Protein AF-A0A6S7JSM5-F1 (afdb_monomer_lite)

Sequence (312 aa):
LKTVIGELPPASSSLAANIAKRITGRLTAAVLKSADVSVQLEALDILGDLLSKYGGLLVSYHQSIEQSLFAQLKSPRLAVRKRAIIALGYLVTSANSSLFIELIDSLVTELTKNESHSTTRTFIQCLGSLCRQAGHRFGEHLERVIPLIVKYAKIDGDDELREYCIQAFESFVIRCPKEVTAHVSKITELCLEFICFDPNYNYGSDEEDDDSMDTDDQDDDEGSDDEEYSDDDDMSWKVRRASAKCLGAVLGSRPDLLTEFYKTVSPALIGRFKEREDSVKCDIFNAYRALLRQTRPITSASFDPDAMDEEN

Secondary structure (DSSP, 8-state):
-HHHHHSPPPTT-HHHHHHHHHHHHHHHHHHHH-S-HHHHHHHHHHHHHHHHHHGGG-GGGHHHHHHHHHHHTT-S-HHHHHHHHHHHHHHHTT--HHHHHHHHHHHHHHHHHT--HHHHHHHHHHHHHHHHHHGGGGGGGHHHHHHHHHHHHT-TT-HHHHHHHHHHHHHHHHH-TTTTGGGHHHHHHHHHHHHS--TT-----S------------------------TT---HHHHHHHHHHHHHHHHHH-GGGHHHHHHTHHHHHHHTTT-S-HHHHHHHHHHHHHHHHHHS--------TT------

InterPro domains:
  IPR011989 Armadillo-like helical [G3DSA:1.25.10.10] (1-312)
  IPR016024 Armadillo-type fold [SSF48371] (3-307)
  IPR039852 Cullin-associated NEDD8-dissociated protein 1/2 [PTHR12696] (1-306)

pLDDT: mean 83.71, std 18.34, range [36.91, 97.94]

Structure (mmCIF, N/CA/C/O backbone):
data_AF-A0A6S7JSM5-F1
#
_entry.id   AF-A0A6S7JSM5-F1
#
loop_
_atom_site.group_PDB
_atom_site.id
_atom_site.type_symbol
_atom_site.label_atom_id
_atom_site.label_alt_id
_atom_site.label_comp_id
_atom_site.label_asym_id
_atom_site.label_entity_id
_atom_site.label_seq_id
_atom_site.pdbx_PDB_ins_code
_atom_site.Cartn_x
_atom_site.Cartn_y
_atom_site.Cartn_z
_atom_site.occupancy
_atom_site.B_iso_or_equiv
_atom_site.auth_seq_id
_atom_site.auth_comp_id
_atom_site.auth_asym_id
_atom_site.auth_atom_id
_atom_site.pdbx_PDB_model_num
ATOM 1 N N . LEU A 1 1 ? -3.053 -4.023 28.286 1.00 62.03 1 LEU A N 1
ATOM 2 C CA . LEU A 1 1 ? -4.210 -4.421 27.438 1.00 62.03 1 LEU A CA 1
ATOM 3 C C . LEU A 1 1 ? -3.756 -5.146 26.181 1.00 62.03 1 LEU A C 1
ATOM 5 O O . LEU A 1 1 ? -4.236 -6.247 25.953 1.00 62.03 1 LEU A O 1
ATOM 9 N N . LYS A 1 2 ? -2.793 -4.591 25.437 1.00 62.97 2 LYS A N 1
ATOM 10 C CA . LYS A 1 2 ? -2.184 -5.234 24.266 1.00 62.97 2 LYS A CA 1
ATOM 11 C C . LYS A 1 2 ? -1.700 -6.667 24.535 1.00 62.97 2 LYS A C 1
ATOM 13 O O . LYS A 1 2 ? -2.141 -7.586 23.863 1.00 62.97 2 LYS A O 1
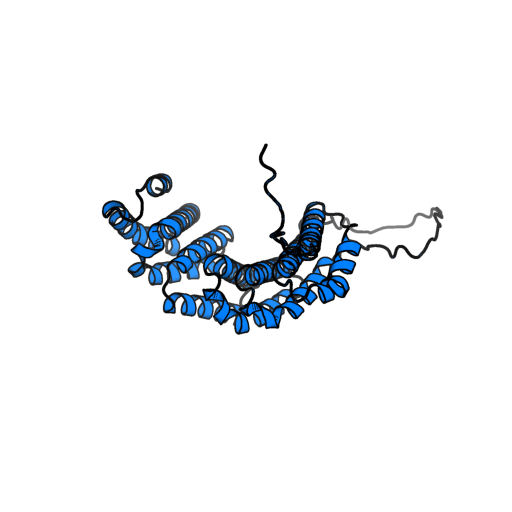ATOM 18 N N . THR A 1 3 ? -0.944 -6.886 25.615 1.00 68.81 3 THR A N 1
ATOM 19 C CA . THR A 1 3 ? -0.517 -8.232 26.055 1.00 68.81 3 THR A CA 1
ATOM 20 C C . THR A 1 3 ? -1.696 -9.160 26.352 1.00 68.81 3 THR A C 1
ATOM 22 O O . THR A 1 3 ? -1.686 -10.313 25.959 1.00 68.81 3 THR A O 1
ATOM 25 N N . VAL A 1 4 ? -2.763 -8.649 26.974 1.00 64.56 4 VAL A N 1
ATOM 26 C CA . VAL A 1 4 ? -3.953 -9.454 27.297 1.00 64.56 4 VAL A CA 1
ATOM 27 C C . VAL A 1 4 ? -4.674 -9.898 26.022 1.00 64.56 4 VAL A C 1
ATOM 29 O O . VAL A 1 4 ? -5.078 -11.046 25.935 1.00 64.56 4 VAL A O 1
ATOM 32 N N . ILE A 1 5 ? -4.794 -9.028 25.014 1.00 67.62 5 ILE A N 1
ATOM 33 C CA . ILE A 1 5 ? -5.356 -9.381 23.695 1.00 67.62 5 ILE A CA 1
ATOM 34 C C . ILE A 1 5 ? -4.390 -10.271 22.891 1.00 67.62 5 ILE A C 1
ATOM 36 O O . ILE A 1 5 ? -4.812 -11.092 22.073 1.00 67.62 5 ILE A O 1
ATOM 40 N N . GLY A 1 6 ? -3.089 -10.142 23.150 1.00 64.12 6 GLY A N 1
ATOM 41 C CA . GLY A 1 6 ? -2.037 -11.051 22.704 1.00 64.12 6 GLY A CA 1
ATOM 42 C C . GLY A 1 6 ? -2.317 -12.498 23.107 1.00 64.12 6 GLY A C 1
ATOM 43 O O . GLY A 1 6 ? -2.368 -13.363 22.235 1.00 64.12 6 GLY A O 1
ATOM 44 N N . GLU A 1 7 ? -2.582 -12.698 24.396 1.00 72.38 7 GLU A N 1
ATOM 45 C CA . GLU A 1 7 ? -2.726 -13.996 25.073 1.00 72.38 7 GLU A CA 1
ATOM 46 C C . GLU A 1 7 ? -4.156 -14.573 25.059 1.00 72.38 7 GLU A C 1
ATOM 48 O O . GLU A 1 7 ? -4.409 -15.638 25.625 1.00 72.38 7 GLU A O 1
ATOM 53 N N . LEU A 1 8 ? -5.134 -13.880 24.460 1.00 67.88 8 LEU A N 1
ATOM 54 C CA . LEU A 1 8 ? -6.508 -14.384 24.423 1.00 67.88 8 LEU A CA 1
ATOM 55 C C . LEU A 1 8 ? -6.619 -15.640 23.532 1.00 67.88 8 LEU A C 1
ATOM 57 O O . LEU A 1 8 ? -6.002 -15.697 22.464 1.00 67.88 8 LEU A O 1
ATOM 61 N N . PRO A 1 9 ? -7.464 -16.624 23.912 1.00 65.56 9 PRO A N 1
ATOM 62 C CA . PRO A 1 9 ? -7.700 -17.816 23.104 1.00 65.56 9 PRO A CA 1
ATOM 63 C C . PRO A 1 9 ? -8.224 -17.480 21.695 1.00 65.56 9 PRO A C 1
ATOM 65 O O . PRO A 1 9 ? -8.757 -16.381 21.475 1.00 65.56 9 PRO A O 1
ATOM 68 N N . PRO A 1 10 ? -8.161 -18.439 20.750 1.00 66.19 10 PRO A N 1
ATOM 69 C CA . PRO A 1 10 ? -8.750 -18.287 19.423 1.00 66.19 10 PRO A CA 1
ATOM 70 C C . PRO A 1 10 ? -10.227 -17.868 19.488 1.00 66.19 10 PRO A C 1
ATOM 72 O O . PRO A 1 10 ? -10.930 -18.145 20.464 1.00 66.19 10 PRO A O 1
ATOM 75 N N . ALA A 1 11 ? -10.713 -17.232 18.417 1.00 60.56 11 ALA A N 1
ATOM 76 C CA . ALA A 1 11 ? -12.057 -16.649 18.291 1.00 60.56 11 ALA A CA 1
ATOM 77 C C . ALA A 1 11 ? -13.238 -17.601 18.605 1.00 60.56 11 ALA A C 1
ATOM 79 O O . ALA A 1 11 ? -14.367 -17.141 18.758 1.00 60.56 11 ALA A O 1
ATOM 80 N N . SER A 1 12 ? -12.993 -18.908 18.739 1.00 59.00 12 SER A N 1
ATOM 81 C CA . SER A 1 12 ? -13.965 -19.923 19.160 1.00 59.00 12 SER A CA 1
ATOM 82 C C . SER A 1 12 ? -14.346 -19.856 20.646 1.00 59.00 12 SER A C 1
ATOM 84 O O . SER A 1 12 ? -15.354 -20.443 21.041 1.00 59.00 12 SER A O 1
ATOM 86 N N . SER A 1 13 ? -13.589 -19.140 21.484 1.00 70.44 13 SER A N 1
ATOM 87 C CA . SER A 1 13 ? -13.925 -18.968 22.901 1.00 70.44 13 SER A CA 1
ATOM 88 C C . SER A 1 13 ? -14.972 -17.868 23.101 1.00 70.44 13 SER A C 1
ATOM 90 O O . SER A 1 13 ? -14.734 -16.692 22.810 1.00 70.44 13 SER A O 1
ATOM 92 N N . SER A 1 14 ? -16.121 -18.226 23.683 1.00 74.56 14 SER A N 1
ATOM 93 C CA . SER A 1 14 ? -17.187 -17.282 24.056 1.00 74.56 14 SER A CA 1
ATOM 94 C C . SER A 1 14 ? -16.691 -16.164 24.985 1.00 74.56 14 SER A C 1
ATOM 96 O O . SER A 1 14 ? -17.187 -15.036 24.930 1.00 74.56 14 SER A O 1
ATOM 98 N N . LEU A 1 15 ? -15.668 -16.443 25.800 1.00 76.69 15 LEU A N 1
ATOM 99 C CA . LEU A 1 15 ? -15.015 -15.460 26.659 1.00 76.69 15 LEU A CA 1
ATOM 100 C C . LEU A 1 15 ? -14.265 -14.402 25.838 1.00 76.69 15 LEU A C 1
ATOM 102 O O . LEU A 1 15 ? -14.463 -13.208 26.064 1.00 76.69 15 LEU A O 1
ATOM 106 N N . ALA A 1 16 ? -13.458 -14.825 24.859 1.00 74.00 16 ALA A N 1
ATOM 107 C CA . ALA A 1 16 ? -12.708 -13.916 23.990 1.00 74.00 16 ALA A CA 1
ATOM 108 C C . ALA A 1 16 ? -13.655 -13.020 23.176 1.00 74.00 16 ALA A C 1
ATOM 110 O O . ALA A 1 16 ? -13.459 -11.806 23.115 1.00 74.00 16 ALA A O 1
ATOM 111 N N . ALA A 1 17 ? -14.749 -13.589 22.658 1.00 73.88 17 ALA A N 1
ATOM 112 C CA . ALA A 1 17 ? -15.785 -12.843 21.948 1.00 73.88 17 ALA A CA 1
ATOM 113 C C . ALA A 1 17 ? -16.446 -11.760 22.824 1.00 73.88 17 ALA A C 1
ATOM 115 O O . ALA A 1 17 ? -16.612 -10.616 22.397 1.00 73.88 17 ALA A O 1
ATOM 116 N N . ASN A 1 18 ? -16.804 -12.099 24.065 1.00 81.00 18 ASN A N 1
ATOM 117 C CA . ASN A 1 18 ? -17.437 -11.160 24.994 1.00 81.00 18 ASN A CA 1
ATOM 118 C C . ASN A 1 18 ? -16.486 -10.037 25.428 1.00 81.00 18 ASN A C 1
ATOM 120 O O . ASN A 1 18 ? -16.901 -8.878 25.525 1.00 81.00 18 ASN A O 1
ATOM 124 N N . ILE A 1 19 ? -15.214 -10.364 25.663 1.00 81.75 19 ILE A N 1
ATOM 125 C CA . ILE A 1 19 ? -14.178 -9.380 25.992 1.00 81.75 19 ILE A CA 1
ATOM 126 C C . ILE A 1 19 ? -13.958 -8.438 24.806 1.00 81.75 19 ILE A C 1
ATOM 128 O O . ILE A 1 19 ? -14.001 -7.220 24.989 1.00 81.75 19 ILE A O 1
ATOM 132 N N . ALA A 1 20 ? -13.812 -8.979 23.592 1.00 81.94 20 ALA A N 1
ATOM 133 C CA . ALA A 1 20 ? -13.595 -8.182 22.391 1.00 81.94 20 ALA A CA 1
ATOM 134 C C . ALA A 1 20 ? -14.734 -7.175 22.170 1.00 81.94 20 ALA A C 1
ATOM 136 O O . ALA A 1 20 ? -14.481 -5.977 22.029 1.00 81.94 20 ALA A O 1
ATOM 137 N N . LYS A 1 21 ? -15.995 -7.617 22.258 1.00 82.94 21 LYS A N 1
ATOM 138 C CA . LYS A 1 21 ? -17.170 -6.736 22.116 1.00 82.94 21 LYS A CA 1
ATOM 139 C C . LYS A 1 21 ? -17.218 -5.630 23.177 1.00 82.94 21 LYS A C 1
ATOM 141 O O . LYS A 1 21 ? -17.484 -4.476 22.845 1.00 82.94 21 LYS A O 1
ATOM 146 N N . ARG A 1 22 ? -16.917 -5.945 24.446 1.00 85.31 22 ARG A N 1
ATOM 147 C CA . ARG A 1 22 ? -16.906 -4.949 25.539 1.00 85.31 22 ARG A CA 1
ATOM 148 C C . ARG A 1 22 ? -15.814 -3.896 25.376 1.00 85.31 22 ARG A C 1
ATOM 150 O O . ARG A 1 22 ? -16.039 -2.732 25.705 1.00 85.31 22 ARG A O 1
ATOM 157 N N . ILE A 1 23 ? -14.637 -4.302 24.909 1.00 87.44 23 ILE A N 1
ATOM 158 C CA . ILE A 1 23 ? -13.494 -3.402 24.739 1.00 87.44 23 ILE A CA 1
ATOM 159 C C . ILE A 1 23 ? -13.681 -2.522 23.495 1.00 87.44 23 ILE A C 1
ATOM 161 O O . ILE A 1 23 ? -13.382 -1.331 23.560 1.00 87.44 23 ILE A O 1
ATOM 165 N N . THR A 1 24 ? -14.245 -3.070 22.413 1.00 89.31 24 THR A N 1
ATOM 166 C CA . THR A 1 24 ? -14.420 -2.378 21.123 1.00 89.31 24 THR A CA 1
ATOM 167 C C . THR A 1 24 ? -15.073 -1.010 21.282 1.00 89.31 24 THR A C 1
ATOM 169 O O . THR A 1 24 ? -14.483 -0.014 20.887 1.00 89.31 24 THR A O 1
ATOM 172 N N . GLY A 1 25 ? -16.231 -0.924 21.948 1.00 86.88 25 GLY A N 1
ATOM 173 C CA . GLY A 1 25 ? -16.935 0.356 22.100 1.00 86.88 25 GLY A CA 1
ATOM 174 C C . GLY A 1 25 ? -16.124 1.425 22.845 1.00 86.88 25 GLY A C 1
ATOM 175 O O . GLY A 1 25 ? -16.199 2.606 22.509 1.00 86.88 25 GLY A O 1
ATOM 176 N N . ARG A 1 26 ? -15.303 1.022 23.826 1.00 88.62 26 ARG A N 1
ATOM 177 C CA . ARG A 1 26 ? -14.415 1.947 24.550 1.00 88.62 26 ARG A CA 1
ATOM 178 C C . ARG A 1 26 ? -13.237 2.390 23.690 1.00 88.62 26 ARG A C 1
ATOM 180 O O . ARG A 1 26 ? -12.889 3.564 23.733 1.00 88.62 26 ARG A O 1
ATOM 187 N N . LEU A 1 27 ? -12.656 1.479 22.908 1.00 90.69 27 LEU A N 1
ATOM 188 C CA . LEU A 1 27 ? -11.569 1.805 21.984 1.00 90.69 27 LEU A CA 1
ATOM 189 C C . LEU A 1 27 ? -12.048 2.744 20.879 1.00 90.69 27 LEU A C 1
ATOM 191 O O . LEU A 1 27 ? -11.428 3.777 20.673 1.00 90.69 27 LEU A O 1
ATOM 195 N N . THR A 1 28 ? -13.182 2.454 20.238 1.00 90.00 28 THR A N 1
ATOM 196 C CA . THR A 1 28 ? -13.773 3.327 19.212 1.00 90.00 28 THR A CA 1
ATOM 197 C C . THR A 1 28 ? -14.036 4.732 19.763 1.00 90.00 28 THR A C 1
ATOM 199 O O . THR A 1 28 ? -13.702 5.730 19.129 1.00 90.00 28 THR A O 1
ATOM 202 N N . ALA A 1 29 ? -14.555 4.838 20.992 1.00 89.06 29 ALA A N 1
ATOM 203 C CA . ALA A 1 29 ? -14.733 6.133 21.643 1.00 89.06 29 ALA A CA 1
ATOM 204 C C . ALA A 1 29 ? -13.396 6.836 21.948 1.00 89.06 29 ALA A C 1
ATOM 206 O O . ALA A 1 29 ? -13.294 8.045 21.745 1.00 89.06 29 ALA A O 1
ATOM 207 N N . ALA A 1 30 ? -12.380 6.101 22.411 1.00 90.06 30 ALA A N 1
ATOM 208 C CA . ALA A 1 30 ? -11.053 6.647 22.698 1.00 90.06 30 ALA A CA 1
ATOM 209 C C . ALA A 1 30 ? -10.351 7.152 21.428 1.00 90.06 30 ALA A C 1
ATOM 211 O O . ALA A 1 30 ? -9.752 8.224 21.453 1.00 90.06 30 ALA A O 1
ATOM 212 N N . VAL A 1 31 ? -10.488 6.438 20.307 1.00 90.50 31 VAL A N 1
ATOM 213 C CA . VAL A 1 31 ? -9.938 6.846 19.007 1.00 90.50 31 VAL A CA 1
ATOM 214 C C . VAL A 1 31 ? -10.531 8.180 18.546 1.00 90.50 31 VAL A C 1
ATOM 216 O O . VAL A 1 31 ? -9.788 9.022 18.051 1.00 90.50 31 VAL A O 1
ATOM 219 N N . LEU A 1 32 ? -11.836 8.403 18.733 1.00 87.62 32 LEU A N 1
ATOM 220 C CA . LEU A 1 32 ? -12.500 9.646 18.319 1.00 87.62 32 LEU A CA 1
ATOM 221 C C . LEU A 1 32 ? -12.323 10.818 19.290 1.00 87.62 32 LEU A C 1
ATOM 223 O O . LEU A 1 32 ? -12.234 11.959 18.847 1.00 87.62 32 LEU A O 1
ATOM 227 N N . LYS A 1 33 ? -12.362 10.560 20.602 1.00 83.75 33 LYS A N 1
ATOM 228 C CA . LYS A 1 33 ? -12.567 11.606 21.623 1.00 83.75 33 LYS A CA 1
ATOM 229 C C . LYS A 1 33 ? -11.351 11.885 22.503 1.00 83.75 33 LYS A C 1
ATOM 231 O O . LYS A 1 33 ? -11.411 12.810 23.309 1.00 83.75 33 LYS A O 1
ATOM 236 N N . SER A 1 34 ? -10.286 11.086 22.419 1.00 80.38 34 SER A N 1
ATOM 237 C CA . SER A 1 34 ? -9.109 11.300 23.265 1.00 80.38 34 SER A CA 1
ATOM 238 C C . SER A 1 34 ? -8.378 12.581 22.866 1.00 80.38 34 SER A C 1
ATOM 240 O O . SER A 1 34 ? -7.932 12.713 21.731 1.00 80.38 34 SER A O 1
ATOM 242 N N . ALA A 1 35 ? -8.222 13.502 23.819 1.00 79.38 35 ALA A N 1
ATOM 243 C CA . ALA A 1 35 ? -7.365 14.678 23.659 1.00 79.38 35 ALA A CA 1
ATOM 244 C C . ALA A 1 35 ? -5.869 14.318 23.745 1.00 79.38 35 ALA A C 1
ATOM 246 O O . ALA A 1 35 ? -5.026 15.024 23.195 1.00 79.38 35 ALA A O 1
ATOM 247 N N . ASP A 1 36 ? -5.542 13.213 24.422 1.00 89.62 36 ASP A N 1
ATOM 248 C CA . ASP A 1 36 ? -4.180 12.698 24.510 1.00 89.62 36 ASP A CA 1
ATOM 249 C C . ASP A 1 36 ? -3.867 11.814 23.294 1.00 89.62 36 ASP A C 1
ATOM 251 O O . ASP A 1 36 ? -4.490 10.763 23.084 1.00 89.62 36 ASP A O 1
ATOM 255 N N . VAL A 1 37 ? -2.876 12.247 22.511 1.00 90.25 37 VAL A N 1
ATOM 256 C CA . VAL A 1 37 ? -2.385 11.547 21.319 1.00 90.25 37 VAL A CA 1
ATOM 257 C C . VAL A 1 37 ? -1.769 10.199 21.693 1.00 90.25 37 VAL A C 1
ATOM 259 O O . VAL A 1 37 ? -1.955 9.235 20.960 1.00 90.25 37 VAL A O 1
ATOM 262 N N . SER A 1 38 ? -1.083 10.083 22.831 1.00 90.94 38 SER A N 1
ATOM 263 C CA . SER A 1 38 ? -0.478 8.819 23.270 1.00 90.94 38 SER A CA 1
ATOM 264 C C . SER A 1 38 ? -1.546 7.744 23.485 1.00 90.94 38 SER A C 1
ATOM 266 O O . SER A 1 38 ? -1.465 6.644 22.935 1.00 90.94 38 SER A O 1
ATOM 268 N N . VAL A 1 39 ? -2.622 8.110 24.190 1.00 91.12 39 VAL A N 1
ATOM 269 C CA . VAL A 1 39 ? -3.784 7.236 24.411 1.00 91.12 39 VAL A CA 1
ATOM 270 C C . VAL A 1 39 ? -4.476 6.899 23.093 1.00 91.12 39 VAL A C 1
ATOM 272 O O . VAL A 1 39 ? -4.863 5.751 22.882 1.00 91.12 39 VAL A O 1
ATOM 275 N N . GLN A 1 40 ? -4.613 7.872 22.191 1.00 92.31 40 GLN A N 1
ATOM 276 C CA . GLN A 1 40 ? -5.222 7.658 20.881 1.00 92.31 40 GLN A CA 1
ATOM 277 C C . GLN A 1 40 ? -4.427 6.654 20.031 1.00 92.31 40 GLN A C 1
ATOM 279 O O . GLN A 1 40 ? -5.013 5.761 19.418 1.00 92.31 40 GLN A O 1
ATOM 284 N N . LEU A 1 41 ? -3.099 6.778 20.010 1.00 93.06 41 LEU A N 1
ATOM 285 C 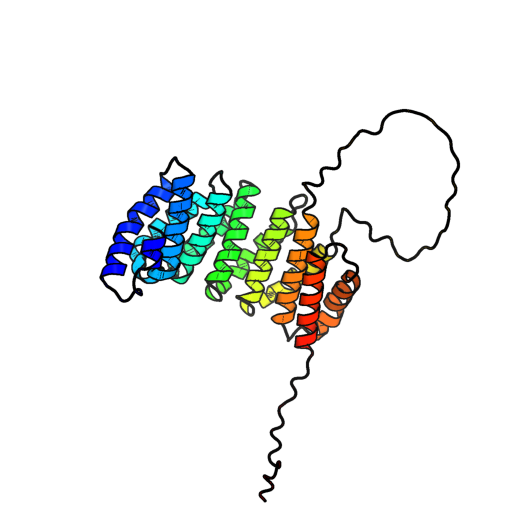CA . LEU A 1 41 ? -2.206 5.888 19.270 1.00 93.06 41 LEU A CA 1
ATOM 286 C C . LEU A 1 41 ? -2.247 4.459 19.825 1.00 93.06 41 LEU A C 1
ATOM 288 O O . LEU A 1 41 ? -2.354 3.513 19.047 1.00 93.06 41 LEU A O 1
ATOM 292 N N . GLU A 1 42 ? -2.229 4.301 21.149 1.00 93.38 42 GLU A N 1
ATOM 293 C CA . GLU A 1 42 ? -2.354 2.985 21.785 1.00 93.38 42 GLU A CA 1
ATOM 294 C C . GLU A 1 42 ? -3.747 2.380 21.542 1.00 93.38 42 GLU A C 1
ATOM 296 O O . GLU A 1 42 ? -3.871 1.191 21.258 1.00 93.38 42 GLU A O 1
ATOM 301 N N . ALA A 1 43 ? -4.810 3.193 21.572 1.00 93.81 43 ALA A N 1
ATOM 302 C CA . ALA A 1 43 ? -6.161 2.735 21.255 1.00 93.81 43 ALA A CA 1
ATOM 303 C C . ALA A 1 43 ? -6.289 2.258 19.800 1.00 93.81 43 ALA A C 1
ATOM 305 O O . ALA A 1 43 ? -6.938 1.240 19.558 1.00 93.81 43 ALA A O 1
ATOM 306 N N . LEU A 1 44 ? -5.656 2.955 18.848 1.00 94.88 44 LEU A N 1
ATOM 307 C CA . LEU A 1 44 ? -5.598 2.545 17.442 1.00 94.88 44 LEU A CA 1
ATOM 308 C C . LEU A 1 44 ? -4.848 1.222 17.263 1.00 94.88 44 LEU A C 1
ATOM 310 O O . LEU A 1 44 ? -5.349 0.341 16.567 1.00 94.88 44 LEU A O 1
ATOM 314 N N . ASP A 1 45 ? -3.692 1.063 17.913 1.00 92.94 45 ASP A N 1
ATOM 315 C CA . ASP A 1 45 ? -2.911 -0.177 17.848 1.00 92.94 45 ASP A CA 1
ATOM 316 C C . ASP A 1 45 ? -3.707 -1.359 18.414 1.00 92.94 45 ASP A C 1
ATOM 318 O O . ASP A 1 45 ? -3.836 -2.397 17.765 1.00 92.94 45 ASP A O 1
ATOM 322 N N . ILE A 1 46 ? -4.310 -1.187 19.595 1.00 92.69 46 ILE A N 1
ATOM 323 C CA . ILE A 1 46 ? -5.123 -2.233 20.225 1.00 92.69 46 ILE A CA 1
ATOM 324 C C . ILE A 1 46 ? -6.345 -2.572 19.359 1.00 92.69 46 ILE A C 1
ATOM 326 O O . ILE A 1 46 ? -6.711 -3.743 19.241 1.00 92.69 46 ILE A O 1
ATOM 330 N N . LEU A 1 47 ? -6.991 -1.571 18.754 1.00 93.62 47 LEU A N 1
ATOM 331 C CA . LEU A 1 47 ? -8.128 -1.791 17.861 1.00 93.62 47 LEU A CA 1
ATOM 332 C C . LEU A 1 47 ? -7.707 -2.546 16.591 1.00 93.62 47 LEU A C 1
ATOM 334 O O . LEU A 1 47 ? -8.425 -3.449 16.166 1.00 93.62 47 LEU A O 1
ATOM 338 N N . GLY A 1 48 ? -6.538 -2.237 16.025 1.00 92.81 48 GLY A N 1
ATOM 339 C CA . GLY A 1 48 ? -5.955 -2.976 14.903 1.00 92.81 48 GLY A CA 1
ATOM 340 C C . GLY A 1 48 ? -5.680 -4.446 15.241 1.00 92.81 48 GLY A C 1
ATOM 341 O O . GLY A 1 48 ? -6.098 -5.334 14.496 1.00 92.81 48 GLY A O 1
ATOM 342 N N . ASP A 1 49 ? -5.061 -4.718 16.393 1.00 90.81 49 ASP A N 1
ATOM 343 C CA . ASP A 1 49 ? -4.795 -6.083 16.879 1.00 90.81 49 ASP A CA 1
ATOM 344 C C . ASP A 1 49 ? -6.093 -6.874 17.115 1.00 90.81 49 ASP A C 1
ATOM 346 O O . ASP A 1 49 ? -6.185 -8.074 16.849 1.00 90.81 49 ASP A O 1
ATOM 350 N N . LEU A 1 50 ? -7.127 -6.194 17.604 1.00 91.31 50 LEU A N 1
ATOM 351 C CA . LEU A 1 50 ? -8.437 -6.782 17.842 1.00 91.31 50 LEU A CA 1
ATOM 352 C C . LEU A 1 50 ? -9.163 -7.107 16.525 1.00 91.31 50 LEU A C 1
ATOM 354 O O . LEU A 1 50 ? -9.767 -8.174 16.413 1.00 91.31 50 LEU A O 1
ATOM 358 N N . LEU A 1 51 ? -9.075 -6.232 15.521 1.00 93.00 51 LEU A N 1
ATOM 359 C CA . LEU A 1 51 ? -9.640 -6.463 14.189 1.00 93.00 51 LEU A CA 1
ATOM 360 C C . LEU A 1 51 ? -8.933 -7.602 13.451 1.00 93.00 51 LEU A C 1
ATOM 362 O O . LEU A 1 51 ? -9.610 -8.432 12.847 1.00 93.00 51 LEU A O 1
ATOM 366 N N . SER A 1 52 ? -7.603 -7.683 13.533 1.00 91.88 52 SER A N 1
ATOM 367 C CA . SER A 1 52 ? -6.838 -8.733 12.848 1.00 91.88 52 SER A CA 1
ATOM 368 C C . SER A 1 52 ? -7.146 -10.135 13.388 1.00 91.88 52 SER A C 1
ATOM 370 O O . SER A 1 52 ? -7.222 -11.086 12.614 1.00 91.88 52 SER A O 1
ATOM 372 N N . LYS A 1 53 ? -7.381 -10.269 14.701 1.00 88.56 53 LYS A N 1
ATOM 373 C CA . LYS A 1 53 ? -7.673 -11.561 15.349 1.00 88.56 53 LYS A CA 1
ATOM 374 C C . LYS A 1 53 ? -9.160 -11.907 15.426 1.00 88.56 53 LYS A C 1
ATOM 376 O O . LYS A 1 53 ? -9.528 -13.075 15.309 1.00 88.56 53 LYS A O 1
ATOM 381 N N . TYR A 1 54 ? -10.016 -10.915 15.672 1.00 88.50 54 TYR A N 1
ATOM 382 C CA . TYR A 1 54 ? -11.429 -11.116 16.015 1.00 88.50 54 TYR A CA 1
ATOM 383 C C . TYR A 1 54 ? -12.394 -10.373 15.086 1.00 88.50 54 TYR A C 1
ATOM 385 O O . TYR A 1 54 ? -13.580 -10.287 15.403 1.00 88.50 54 TYR A O 1
ATOM 393 N N . GLY A 1 55 ? -11.934 -9.865 13.938 1.00 88.31 55 GLY A N 1
ATOM 394 C CA . GLY A 1 55 ? -12.735 -9.058 13.011 1.00 88.31 55 GLY A CA 1
ATOM 395 C C . GLY A 1 55 ? -14.106 -9.658 12.679 1.00 88.31 55 GLY A C 1
ATOM 396 O O . GLY A 1 55 ? -15.118 -8.966 12.781 1.00 88.31 55 GLY A O 1
ATOM 397 N N . GLY A 1 56 ? -14.175 -10.970 12.423 1.00 89.25 56 GLY A N 1
ATOM 398 C CA . GLY A 1 56 ? -15.432 -11.677 12.134 1.00 89.25 56 GLY A CA 1
ATOM 399 C C . GLY A 1 56 ? -16.451 -11.713 13.286 1.00 89.25 56 GLY A C 1
ATOM 400 O O . GLY A 1 56 ? -17.637 -11.918 13.049 1.00 89.25 56 GLY A O 1
ATOM 401 N N . LEU A 1 57 ? -16.036 -11.473 14.533 1.00 87.81 57 LEU A N 1
ATOM 402 C CA . LEU A 1 57 ? -16.933 -11.401 15.699 1.00 87.81 57 LEU A CA 1
ATOM 403 C C . LEU A 1 57 ? -17.485 -9.990 15.945 1.00 87.81 57 LEU A C 1
ATOM 405 O O . LEU A 1 57 ? -18.385 -9.807 16.773 1.00 87.81 57 LEU A O 1
ATOM 409 N N . LEU A 1 58 ? -16.927 -8.995 15.254 1.00 88.94 58 LEU A N 1
ATOM 410 C CA . LEU A 1 58 ? -17.161 -7.571 15.480 1.00 88.94 58 LEU A CA 1
ATOM 411 C C . LEU A 1 58 ? -18.041 -6.937 14.404 1.00 88.94 58 LEU A C 1
ATOM 413 O O . LEU A 1 58 ? -18.136 -5.716 14.356 1.00 88.94 58 LEU A O 1
ATOM 417 N N . VAL A 1 59 ? -18.715 -7.744 13.581 1.00 90.94 59 VAL A N 1
ATOM 418 C CA . VAL A 1 59 ? -19.529 -7.281 12.442 1.00 90.94 59 VAL A CA 1
ATOM 419 C C . VAL A 1 59 ? -20.526 -6.189 12.838 1.00 90.94 59 VAL A C 1
ATOM 421 O O . VAL A 1 59 ? -20.659 -5.191 12.138 1.00 90.94 59 VAL A O 1
ATOM 424 N N . SER A 1 60 ? -21.161 -6.306 14.009 1.00 91.06 60 SER A N 1
ATOM 425 C CA . SER A 1 60 ? -22.099 -5.296 14.525 1.00 91.06 60 SER A CA 1
ATOM 426 C C . SER A 1 60 ? -21.458 -3.942 14.856 1.00 91.06 60 SER A C 1
ATOM 428 O O . SER A 1 60 ? -22.165 -2.951 14.997 1.00 91.06 60 SER A O 1
ATOM 430 N N . TYR A 1 61 ? -20.137 -3.898 15.026 1.00 92.12 61 TYR A N 1
ATOM 431 C CA . TYR A 1 61 ? -19.366 -2.695 15.335 1.00 92.12 61 TYR A CA 1
ATOM 432 C C . TYR A 1 61 ? -18.627 -2.139 14.117 1.00 92.12 61 TYR A C 1
ATOM 434 O O . TYR A 1 61 ? -18.124 -1.022 14.200 1.00 92.12 61 TYR A O 1
ATOM 442 N N . HIS A 1 62 ? -18.555 -2.877 13.001 1.00 94.62 62 HIS A N 1
ATOM 443 C CA . HIS A 1 62 ? -17.740 -2.497 11.845 1.00 94.62 62 HIS A CA 1
ATOM 444 C C . HIS A 1 62 ? -18.063 -1.097 11.322 1.00 94.62 62 HIS A C 1
ATOM 446 O O . HIS A 1 62 ? -17.127 -0.338 11.120 1.00 94.62 62 HIS A O 1
ATOM 452 N N . GLN A 1 63 ? -19.341 -0.714 11.204 1.00 94.75 63 GLN A N 1
ATOM 453 C CA . GLN A 1 63 ? -19.713 0.642 10.767 1.00 94.75 63 GLN A CA 1
ATOM 454 C C . GLN A 1 63 ? -19.170 1.722 11.713 1.00 94.75 63 GLN A C 1
ATOM 456 O O . GLN A 1 63 ? -18.599 2.716 11.285 1.00 94.75 63 GLN A O 1
ATOM 461 N N . SER A 1 64 ? -19.326 1.525 13.025 1.00 94.25 64 SER A N 1
ATOM 462 C CA . SER A 1 64 ? -18.871 2.505 14.016 1.00 94.25 64 SER A CA 1
ATOM 463 C C . SER A 1 64 ? -17.344 2.589 14.075 1.00 94.25 64 SER A C 1
ATOM 465 O O . SER A 1 64 ? -16.793 3.670 14.284 1.00 94.25 64 SER A O 1
ATOM 467 N N . ILE A 1 65 ? -16.662 1.456 13.893 1.00 95.00 65 ILE A N 1
ATOM 468 C CA . ILE A 1 65 ? -15.204 1.385 13.794 1.00 95.00 65 ILE A CA 1
ATOM 469 C C . ILE A 1 65 ? -14.726 2.098 12.528 1.00 95.00 65 ILE A C 1
ATOM 471 O O . ILE A 1 65 ? -13.813 2.911 12.619 1.00 95.00 65 ILE A O 1
ATOM 475 N N . GLU A 1 66 ? -15.346 1.823 11.380 1.00 96.12 66 GLU A N 1
ATOM 476 C CA . GLU A 1 66 ? -15.025 2.446 10.094 1.00 96.12 66 GLU A CA 1
ATOM 477 C C . GLU A 1 66 ? -15.117 3.969 10.201 1.00 96.12 66 GLU A C 1
ATOM 479 O O . GLU A 1 66 ? -14.100 4.635 10.034 1.00 96.12 66 GLU A O 1
ATOM 484 N N . GLN A 1 67 ? -16.258 4.506 10.641 1.00 94.69 67 GLN A N 1
ATOM 485 C CA . GLN A 1 67 ? -16.462 5.952 10.791 1.00 94.69 67 GLN A CA 1
ATOM 486 C C . GLN A 1 67 ? -15.426 6.589 11.724 1.00 94.69 67 GLN A C 1
ATOM 488 O O . GLN A 1 67 ? -14.896 7.672 11.461 1.00 94.69 67 GLN A O 1
ATOM 493 N N . SER A 1 68 ? -15.111 5.900 12.826 1.00 94.50 68 SER A N 1
ATOM 494 C CA . SER A 1 68 ? -14.098 6.339 13.782 1.00 94.50 68 SER A CA 1
ATOM 495 C C . SER A 1 68 ? -12.704 6.391 13.166 1.00 94.50 68 SER A C 1
ATOM 497 O O . SER A 1 68 ? -11.962 7.332 13.439 1.00 94.50 68 SER A O 1
ATOM 499 N N . LEU A 1 69 ? -12.321 5.372 12.398 1.00 96.31 69 LEU A N 1
ATOM 500 C CA . LEU A 1 69 ? -11.005 5.270 11.773 1.00 96.31 69 LEU A CA 1
ATOM 501 C C . LEU A 1 69 ? -10.876 6.213 10.573 1.00 96.31 69 LEU A C 1
ATOM 503 O O . LEU A 1 69 ? -9.841 6.860 10.424 1.00 96.31 69 LEU A O 1
ATOM 507 N N . PHE A 1 70 ? -11.927 6.344 9.764 1.00 95.69 70 PHE A N 1
ATOM 508 C CA . PHE A 1 70 ? -11.966 7.235 8.609 1.00 95.69 70 PHE A CA 1
ATOM 509 C C . PHE A 1 70 ? -11.750 8.693 9.025 1.00 95.69 70 PHE A C 1
ATOM 511 O O . PHE A 1 70 ? -10.925 9.392 8.437 1.00 95.69 70 PHE A O 1
ATOM 518 N N . ALA A 1 71 ? -12.384 9.132 10.120 1.00 94.56 71 ALA A N 1
ATOM 519 C CA . ALA A 1 71 ? -12.157 10.463 10.688 1.00 94.56 71 ALA A CA 1
ATOM 520 C C . ALA A 1 71 ? -10.678 10.714 11.051 1.00 94.56 71 ALA A C 1
ATOM 522 O O . ALA A 1 71 ? -10.182 11.834 10.911 1.00 94.56 71 ALA A O 1
ATOM 523 N N . GLN A 1 72 ? -9.943 9.674 11.463 1.00 95.06 72 GLN A N 1
ATOM 524 C CA . GLN A 1 72 ? -8.526 9.795 11.817 1.00 95.06 72 GLN A CA 1
ATOM 525 C C . GLN A 1 72 ? -7.588 9.936 10.617 1.00 95.06 72 GLN A C 1
ATOM 527 O O . GLN A 1 72 ? -6.453 10.383 10.797 1.00 95.06 72 GLN A O 1
ATOM 532 N N . LEU A 1 73 ? -8.041 9.648 9.392 1.00 95.00 73 LEU A N 1
ATOM 533 C CA . LEU A 1 73 ? -7.247 9.887 8.180 1.00 95.00 73 LEU A CA 1
ATOM 534 C C . LEU A 1 73 ? -6.982 11.384 7.941 1.00 95.00 73 LEU A C 1
ATOM 536 O O . LEU A 1 73 ? -5.993 11.741 7.304 1.00 95.00 73 LEU A O 1
ATOM 540 N N . LYS A 1 74 ? -7.812 12.267 8.511 1.00 93.62 74 LYS A N 1
ATOM 541 C CA . LYS A 1 74 ? -7.625 13.726 8.479 1.00 93.62 74 LYS A CA 1
ATOM 542 C C . LYS A 1 74 ? -6.916 14.288 9.724 1.00 93.62 74 LYS A C 1
ATOM 544 O O . LYS A 1 74 ? -6.791 15.502 9.856 1.00 93.62 74 LYS A O 1
ATOM 549 N N . SER A 1 75 ? -6.431 13.443 10.640 1.00 93.06 75 SER A N 1
ATOM 550 C CA . SER A 1 75 ? -5.777 13.888 11.883 1.00 93.06 75 SER A CA 1
ATOM 551 C C . SER A 1 75 ? -4.528 14.738 11.610 1.00 93.06 75 SER A C 1
ATOM 553 O O . SER A 1 75 ? -3.715 14.358 10.777 1.00 93.06 75 SER A O 1
ATOM 555 N N . PRO A 1 76 ? -4.246 15.831 12.338 1.00 91.06 76 PRO A N 1
ATOM 556 C CA . PRO A 1 76 ? -3.025 16.619 12.125 1.00 91.06 76 PRO A CA 1
ATOM 557 C C . PRO A 1 76 ? -1.724 15.825 12.360 1.00 91.06 76 PRO A C 1
ATOM 559 O O . PRO A 1 76 ? -0.658 16.241 11.919 1.00 91.06 76 PRO A O 1
ATOM 562 N N . ARG A 1 77 ? -1.781 14.667 13.032 1.00 92.69 77 ARG A N 1
ATOM 563 C CA . ARG A 1 77 ? -0.610 13.840 13.351 1.00 92.69 77 ARG A CA 1
ATOM 564 C C . ARG A 1 77 ? -0.459 12.677 12.364 1.00 92.69 77 ARG A C 1
ATOM 566 O O . ARG A 1 77 ? -1.281 11.763 12.355 1.00 92.69 77 ARG A O 1
ATOM 573 N N . LEU A 1 78 ? 0.646 12.632 11.615 1.00 92.19 78 LEU A N 1
ATOM 574 C CA . LEU A 1 78 ? 0.936 11.544 10.660 1.00 92.19 78 LEU A CA 1
ATOM 575 C C . LEU A 1 78 ? 0.952 10.150 11.311 1.00 92.19 78 LEU A C 1
ATOM 577 O O . LEU A 1 78 ? 0.474 9.186 10.719 1.00 92.19 78 LEU A O 1
ATOM 581 N N . ALA A 1 79 ? 1.444 10.035 12.550 1.00 93.81 79 ALA A N 1
ATOM 582 C CA . ALA A 1 79 ? 1.456 8.767 13.287 1.00 93.81 79 ALA A CA 1
ATOM 583 C C . ALA A 1 79 ? 0.043 8.207 13.539 1.00 93.81 79 ALA A C 1
ATOM 585 O O . ALA A 1 79 ? -0.154 6.993 13.491 1.00 93.81 79 ALA A O 1
ATOM 586 N N . VAL A 1 80 ? -0.940 9.087 13.772 1.00 95.44 80 VAL A N 1
ATOM 587 C CA . VAL A 1 80 ? -2.353 8.713 13.947 1.00 95.44 80 VAL A CA 1
ATOM 588 C C . VAL A 1 80 ? -2.913 8.207 12.619 1.00 95.44 80 VAL A C 1
ATOM 590 O O . VAL A 1 80 ? -3.481 7.117 12.574 1.00 95.44 80 VAL A O 1
ATOM 593 N N . ARG A 1 81 ? -2.667 8.938 11.522 1.00 96.31 81 ARG A N 1
ATOM 594 C CA . ARG A 1 81 ? -3.103 8.541 10.172 1.00 96.31 81 ARG A CA 1
ATOM 595 C C . ARG A 1 81 ? -2.558 7.168 9.776 1.00 96.31 81 ARG A C 1
ATOM 597 O O . ARG A 1 81 ? -3.326 6.303 9.369 1.00 96.31 81 ARG A O 1
ATOM 604 N N . LYS A 1 82 ? -1.252 6.933 9.960 1.00 95.81 82 LYS A N 1
ATOM 605 C CA . LYS A 1 82 ? -0.597 5.653 9.629 1.00 95.81 82 LYS A CA 1
ATOM 606 C C . LYS A 1 82 ? -1.221 4.473 10.384 1.00 95.81 82 LYS A C 1
ATOM 608 O O . LYS A 1 82 ? -1.506 3.444 9.778 1.00 95.81 82 LYS A O 1
ATOM 613 N N . ARG A 1 83 ? -1.490 4.626 11.685 1.00 96.06 83 ARG A N 1
ATOM 614 C CA . ARG A 1 83 ? -2.148 3.582 12.491 1.00 96.06 83 ARG A CA 1
ATOM 615 C C . ARG A 1 83 ? -3.612 3.370 12.106 1.00 96.06 83 ARG A C 1
ATOM 617 O O . ARG A 1 83 ? -4.064 2.229 12.065 1.00 96.06 83 ARG A O 1
ATOM 624 N N . ALA A 1 84 ? -4.331 4.437 11.762 1.00 97.31 84 ALA A N 1
ATOM 625 C CA . ALA A 1 84 ? -5.698 4.336 11.257 1.00 97.31 84 ALA A CA 1
ATOM 626 C C . ALA A 1 84 ? -5.763 3.569 9.925 1.00 97.31 84 ALA A C 1
ATOM 628 O O . ALA A 1 84 ? -6.613 2.694 9.777 1.00 97.31 84 ALA A O 1
ATOM 629 N N . ILE A 1 85 ? -4.826 3.818 8.999 1.00 97.69 85 ILE A N 1
ATOM 630 C CA . ILE A 1 85 ? -4.701 3.061 7.741 1.00 97.69 85 ILE A CA 1
ATOM 631 C C . ILE A 1 85 ? -4.496 1.568 8.017 1.00 97.69 85 ILE A C 1
ATOM 633 O O . ILE A 1 85 ? -5.190 0.739 7.433 1.00 97.69 85 ILE A O 1
ATOM 637 N N . ILE A 1 86 ? -3.583 1.220 8.929 1.00 96.56 86 ILE A N 1
ATOM 638 C CA . ILE A 1 86 ? -3.321 -0.179 9.303 1.00 96.56 86 ILE A CA 1
ATOM 639 C C . ILE A 1 86 ? -4.590 -0.836 9.867 1.00 96.56 86 ILE A C 1
ATOM 641 O O . ILE A 1 86 ? -4.955 -1.935 9.447 1.00 96.56 86 ILE A O 1
ATOM 645 N N . ALA A 1 87 ? -5.294 -0.157 10.777 1.00 96.69 87 ALA A N 1
ATOM 646 C CA . ALA A 1 87 ? -6.530 -0.664 11.367 1.00 96.69 87 ALA A CA 1
ATOM 647 C C . ALA A 1 87 ? -7.658 -0.829 10.329 1.00 96.69 87 ALA A C 1
ATOM 649 O O . ALA A 1 87 ? -8.343 -1.851 10.346 1.00 96.69 87 ALA A O 1
ATOM 650 N N . LEU A 1 88 ? -7.819 0.113 9.389 1.00 97.50 88 LEU A N 1
ATOM 651 C CA . LEU A 1 88 ? -8.757 -0.016 8.263 1.00 97.50 88 LEU A CA 1
ATOM 652 C C . LEU A 1 88 ? -8.391 -1.201 7.365 1.00 97.50 88 LEU A C 1
ATOM 654 O O . LEU A 1 88 ? -9.267 -1.966 6.965 1.00 97.50 88 LEU A O 1
ATOM 658 N N . GLY A 1 89 ? -7.098 -1.403 7.111 1.00 96.31 89 GLY A N 1
ATOM 659 C CA . GLY A 1 89 ? -6.592 -2.576 6.409 1.00 96.31 89 GLY A CA 1
ATOM 660 C C . GLY A 1 89 ? -7.022 -3.885 7.078 1.00 96.31 89 GLY A C 1
ATOM 661 O O . GLY A 1 89 ? -7.492 -4.796 6.400 1.00 96.31 89 GLY A O 1
ATOM 662 N N . TYR A 1 90 ? -6.932 -3.986 8.406 1.00 96.19 90 TYR A N 1
ATOM 663 C CA . TYR A 1 90 ? -7.432 -5.165 9.120 1.00 96.19 90 TYR A CA 1
ATOM 664 C C . TYR A 1 90 ? -8.959 -5.263 9.112 1.00 96.19 90 TYR A C 1
ATOM 666 O O . TYR A 1 90 ? -9.489 -6.365 8.962 1.00 96.19 90 TYR A O 1
ATOM 674 N N . LEU A 1 91 ? -9.678 -4.141 9.207 1.00 95.88 91 LEU A N 1
ATOM 675 C CA . LEU A 1 91 ? -11.141 -4.117 9.149 1.00 95.88 91 LEU A CA 1
ATOM 676 C C . LEU A 1 91 ? -11.658 -4.751 7.852 1.00 95.88 91 LEU A C 1
ATOM 678 O O . LEU A 1 91 ? -12.518 -5.635 7.903 1.00 95.88 91 LEU A O 1
ATOM 682 N N . VAL A 1 92 ? -11.104 -4.362 6.697 1.00 95.69 92 VAL A N 1
ATOM 683 C CA . VAL A 1 92 ? -11.608 -4.820 5.390 1.00 95.69 92 VAL A CA 1
ATOM 684 C C . VAL A 1 92 ? -11.451 -6.321 5.152 1.00 95.69 92 VAL A C 1
ATOM 686 O O . VAL A 1 92 ? -12.184 -6.879 4.338 1.00 95.69 92 VAL A O 1
ATOM 689 N N . THR A 1 93 ? -10.577 -7.005 5.900 1.00 94.00 93 THR A N 1
ATOM 690 C CA . THR A 1 93 ? -10.440 -8.473 5.821 1.00 94.00 93 THR A CA 1
ATOM 691 C C . THR A 1 93 ? -11.696 -9.216 6.285 1.00 94.00 93 THR A C 1
ATOM 693 O O . THR A 1 93 ? -11.944 -10.336 5.846 1.00 94.00 93 THR A O 1
ATOM 696 N N . SER A 1 94 ? -12.511 -8.587 7.138 1.00 93.19 94 SER A N 1
ATOM 697 C CA . SER A 1 94 ? -13.742 -9.165 7.697 1.00 93.19 94 SER A CA 1
ATOM 698 C C . SER A 1 94 ? -14.998 -8.332 7.421 1.00 93.19 94 SER A C 1
ATOM 700 O O . SER A 1 94 ? -16.101 -8.762 7.758 1.00 93.19 94 SER A O 1
ATOM 702 N N . ALA A 1 95 ? -14.851 -7.161 6.795 1.00 93.69 95 ALA A N 1
ATOM 703 C CA . ALA A 1 95 ? -15.959 -6.288 6.432 1.00 93.69 95 ALA A CA 1
ATOM 704 C C . ALA A 1 95 ? -16.841 -6.908 5.339 1.00 93.69 95 ALA A C 1
ATOM 706 O O . ALA A 1 95 ? -16.346 -7.503 4.372 1.00 93.69 95 ALA A O 1
ATOM 707 N N . ASN A 1 96 ? -18.152 -6.694 5.458 1.00 93.88 96 ASN A N 1
ATOM 708 C CA . ASN A 1 96 ? -19.112 -7.043 4.413 1.00 93.88 96 ASN A CA 1
ATOM 709 C C . ASN A 1 96 ? -18.903 -6.190 3.142 1.00 93.88 96 ASN A C 1
ATOM 711 O O . ASN A 1 96 ? -18.184 -5.188 3.157 1.00 93.88 96 ASN A O 1
ATOM 715 N N . SER A 1 97 ? -19.516 -6.597 2.027 1.00 93.75 97 SER A N 1
ATOM 716 C CA . SER A 1 97 ? -19.339 -5.911 0.740 1.00 93.75 97 SER A CA 1
ATOM 717 C C . SER A 1 97 ? -19.864 -4.475 0.753 1.00 93.75 97 SER A C 1
ATOM 719 O O . SER A 1 97 ? -19.201 -3.600 0.214 1.00 93.75 97 SER A O 1
ATOM 721 N N . SER A 1 98 ? -20.998 -4.212 1.411 1.00 94.81 98 SER A N 1
ATOM 722 C CA . SER A 1 98 ? -21.597 -2.870 1.470 1.00 94.81 98 SER A CA 1
ATOM 723 C C . SER A 1 98 ? -20.665 -1.858 2.136 1.00 94.81 98 SER A C 1
ATOM 725 O O . SER A 1 98 ? -20.397 -0.809 1.563 1.00 94.81 98 SER A O 1
ATOM 727 N N . LEU A 1 99 ? -20.133 -2.196 3.315 1.00 95.38 99 LEU A N 1
ATOM 728 C CA . LEU A 1 99 ? -19.220 -1.333 4.064 1.00 95.38 99 LEU A CA 1
ATOM 729 C C . LEU A 1 99 ? -17.908 -1.114 3.308 1.00 95.38 99 LEU A C 1
ATOM 731 O O . LEU A 1 99 ? -17.345 -0.025 3.327 1.00 95.38 99 LEU A O 1
ATOM 735 N N . PHE A 1 100 ? -17.411 -2.156 2.640 1.00 96.06 100 PHE A N 1
ATOM 736 C CA . PHE A 1 100 ? -16.206 -2.043 1.828 1.00 96.06 100 PHE A CA 1
ATOM 737 C C . PHE A 1 100 ? -16.402 -1.068 0.664 1.00 96.06 100 PHE A C 1
ATOM 739 O O . PHE A 1 100 ? -15.576 -0.180 0.482 1.00 96.06 100 PHE A O 1
ATOM 746 N N . ILE A 1 101 ? -17.504 -1.194 -0.079 1.00 95.75 101 ILE A N 1
ATOM 747 C CA . ILE A 1 101 ? -17.826 -0.295 -1.195 1.00 95.75 101 ILE A CA 1
ATOM 748 C C . ILE A 1 101 ? -17.978 1.147 -0.689 1.00 95.75 101 ILE A C 1
ATOM 750 O O . ILE A 1 101 ? -17.357 2.044 -1.251 1.00 95.75 101 ILE A O 1
ATOM 754 N N . GLU A 1 102 ? -18.710 1.359 0.412 1.00 96.19 102 GLU A N 1
ATOM 755 C CA . GLU A 1 102 ? -18.896 2.681 1.034 1.00 96.19 102 GLU A CA 1
ATOM 756 C C . GLU A 1 102 ? -17.561 3.336 1.435 1.00 96.19 102 GLU A C 1
ATOM 758 O O . GLU A 1 102 ? -17.341 4.522 1.171 1.00 96.19 102 GLU A O 1
ATOM 763 N N . LEU A 1 103 ? -16.635 2.562 2.014 1.00 96.56 103 LEU A N 1
ATOM 764 C CA . LEU A 1 103 ? -15.295 3.034 2.369 1.00 96.56 103 LEU A CA 1
ATOM 765 C C . LEU A 1 103 ? -14.491 3.451 1.127 1.00 96.56 103 LEU A C 1
ATOM 767 O O . LEU A 1 103 ? -13.872 4.519 1.122 1.00 96.56 103 LEU A O 1
ATOM 771 N N . ILE A 1 104 ? -14.496 2.636 0.066 1.00 96.31 104 ILE A N 1
ATOM 772 C CA . ILE A 1 104 ? -13.792 2.972 -1.181 1.00 96.31 104 ILE A CA 1
ATOM 773 C C . ILE A 1 104 ? -14.409 4.211 -1.838 1.00 96.31 104 ILE A C 1
ATOM 775 O O . ILE A 1 104 ? -13.674 5.102 -2.266 1.00 96.31 104 ILE A O 1
ATOM 779 N N . ASP A 1 105 ? -15.736 4.306 -1.889 1.00 95.88 105 ASP A N 1
ATOM 780 C CA . ASP A 1 105 ? -16.447 5.460 -2.448 1.00 95.88 105 ASP A CA 1
ATOM 781 C C . ASP A 1 105 ? -16.132 6.745 -1.668 1.00 95.88 105 ASP A C 1
ATOM 783 O O . ASP A 1 105 ? -15.882 7.793 -2.272 1.00 95.88 105 ASP A O 1
ATOM 787 N N . SER A 1 106 ? -16.048 6.659 -0.339 1.00 95.94 106 SER A N 1
ATOM 788 C CA . SER A 1 106 ? -15.662 7.781 0.522 1.00 95.94 106 SER A CA 1
ATOM 789 C C . SER A 1 106 ? -14.220 8.229 0.262 1.00 95.94 106 SER A C 1
ATOM 791 O O . SER A 1 106 ? -13.972 9.423 0.092 1.00 95.94 106 SER A O 1
ATOM 793 N N . LEU A 1 107 ? -13.268 7.295 0.144 1.00 95.88 107 LEU A N 1
ATOM 794 C CA . LEU A 1 107 ? -11.870 7.608 -0.196 1.00 95.88 107 LEU A CA 1
ATOM 795 C C . LEU A 1 107 ? -11.738 8.250 -1.583 1.00 95.88 107 LEU A C 1
ATOM 797 O O . LEU A 1 107 ? -11.031 9.244 -1.740 1.00 95.88 107 LEU A O 1
ATOM 801 N N . VAL A 1 108 ? -12.429 7.709 -2.588 1.00 94.88 108 VAL A N 1
ATOM 802 C CA . VAL A 1 108 ? -12.423 8.244 -3.960 1.00 94.88 108 VAL A CA 1
ATOM 803 C C . VAL A 1 108 ? -13.049 9.640 -4.011 1.00 94.88 108 VAL A C 1
ATOM 805 O O . VAL A 1 108 ? -12.531 10.527 -4.696 1.00 94.88 108 VAL A O 1
ATOM 808 N N . THR A 1 109 ? -14.125 9.864 -3.257 1.00 94.94 109 THR A N 1
ATOM 809 C CA . THR A 1 109 ? -14.770 11.178 -3.140 1.00 94.94 109 THR A CA 1
ATOM 810 C C . THR A 1 109 ? -13.821 12.205 -2.527 1.00 94.94 109 THR A C 1
ATOM 812 O O . THR A 1 109 ? -13.668 13.300 -3.066 1.00 94.94 109 THR A O 1
ATOM 815 N N . GLU A 1 110 ? -13.147 11.856 -1.431 1.00 93.62 110 GLU A N 1
ATOM 816 C CA . GLU A 1 110 ? -12.190 12.746 -0.764 1.00 93.62 110 GLU A CA 1
ATOM 817 C C . GLU A 1 110 ? -10.955 13.038 -1.624 1.00 93.62 110 GLU A C 1
ATOM 819 O O . GLU A 1 110 ? -10.510 14.185 -1.680 1.00 93.62 110 GLU A O 1
ATOM 824 N N . LEU A 1 111 ? -10.451 12.047 -2.366 1.00 92.69 111 LEU A N 1
ATOM 825 C CA . LEU A 1 111 ? -9.408 12.279 -3.365 1.00 92.69 111 LEU A CA 1
ATOM 826 C C . LEU A 1 111 ? -9.888 13.262 -4.432 1.00 92.69 111 LEU A C 1
ATOM 828 O O . LEU A 1 111 ? -9.212 14.244 -4.700 1.00 92.69 111 LEU A O 1
ATOM 832 N N . THR A 1 112 ? -11.090 13.078 -4.976 1.00 91.75 112 THR A N 1
ATOM 833 C CA . THR A 1 112 ? -11.620 13.961 -6.029 1.00 91.75 112 THR A CA 1
ATOM 834 C C . THR A 1 112 ? -11.739 15.423 -5.577 1.00 91.75 112 THR A C 1
ATOM 836 O O . THR A 1 112 ? -11.515 16.324 -6.385 1.00 91.75 112 THR A O 1
ATOM 839 N N . LYS A 1 113 ? -12.039 15.676 -4.294 1.00 90.62 113 LYS A N 1
ATOM 840 C CA . LYS A 1 113 ? -12.067 17.035 -3.722 1.00 90.62 113 LYS A CA 1
ATOM 841 C C . LYS A 1 113 ? -10.686 17.692 -3.670 1.00 90.62 113 LYS A C 1
ATOM 843 O O . LYS A 1 113 ? -10.597 18.903 -3.834 1.00 90.62 113 LYS A O 1
ATOM 848 N N . ASN A 1 114 ? -9.635 16.903 -3.442 1.00 83.06 114 ASN A N 1
ATOM 849 C CA . ASN A 1 114 ? -8.240 17.343 -3.370 1.00 83.06 114 ASN A CA 1
ATOM 850 C C . ASN A 1 114 ? -7.996 18.544 -2.427 1.00 83.06 114 ASN A C 1
ATOM 852 O O . ASN A 1 114 ? -7.379 19.531 -2.815 1.00 83.06 114 ASN A O 1
ATOM 856 N N . GLU A 1 115 ? -8.491 18.471 -1.185 1.00 80.69 115 GLU A N 1
ATOM 857 C CA . GLU A 1 115 ? -8.427 19.586 -0.218 1.00 80.69 115 GLU A CA 1
ATOM 858 C C . GLU A 1 115 ? -6.991 19.952 0.214 1.00 80.69 115 GLU A C 1
ATOM 860 O O . GLU A 1 115 ? -6.703 21.113 0.493 1.00 80.69 115 GLU A O 1
ATOM 865 N N . SER A 1 116 ? -6.087 18.970 0.318 1.00 86.94 116 SER A N 1
ATOM 866 C CA . SER A 1 116 ? -4.701 19.175 0.761 1.00 86.94 116 SER A CA 1
ATOM 867 C C . SER A 1 116 ? -3.789 18.054 0.264 1.00 86.94 116 SER A C 1
ATOM 869 O O . SER A 1 116 ? -4.139 16.881 0.359 1.00 86.94 116 SER A O 1
ATOM 871 N N . HIS A 1 117 ? -2.569 18.392 -0.169 1.00 86.62 117 HIS A N 1
ATOM 872 C CA . HIS A 1 117 ? -1.554 17.405 -0.565 1.00 86.62 117 HIS A CA 1
ATOM 873 C C . HIS A 1 117 ? -1.285 16.367 0.540 1.00 86.62 117 HIS A C 1
ATOM 875 O O . HIS A 1 117 ? -1.215 15.170 0.272 1.00 86.62 117 HIS A O 1
ATOM 881 N N . SER A 1 118 ? -1.237 16.793 1.807 1.00 89.50 118 SER A N 1
ATOM 882 C CA . SER A 1 118 ? -0.995 15.898 2.949 1.00 89.50 118 SER A CA 1
ATOM 883 C C . SER A 1 118 ? -2.113 14.860 3.147 1.00 89.50 118 SER A C 1
ATOM 885 O O . SER A 1 118 ? -1.848 13.681 3.414 1.00 89.50 118 SER A O 1
ATOM 887 N N . THR A 1 119 ? -3.381 15.265 3.016 1.00 90.50 119 THR A N 1
ATOM 888 C CA . THR A 1 119 ? -4.515 14.329 3.102 1.00 90.50 119 THR A CA 1
ATOM 889 C C . THR A 1 119 ? -4.593 13.448 1.862 1.00 90.50 119 THR A C 1
ATOM 891 O O . THR A 1 119 ? -4.798 12.245 2.010 1.00 90.50 119 THR A O 1
ATOM 894 N N . THR A 1 120 ? -4.323 13.988 0.672 1.00 93.69 120 THR A N 1
ATOM 895 C CA . THR A 1 120 ? -4.231 13.218 -0.577 1.00 93.69 120 THR A CA 1
ATOM 896 C C . THR A 1 120 ? -3.203 12.089 -0.463 1.00 93.69 120 THR A C 1
ATOM 898 O O . THR A 1 120 ? -3.557 10.932 -0.697 1.00 93.69 120 THR A O 1
ATOM 901 N N . ARG A 1 121 ? -1.978 12.374 0.012 1.00 94.25 121 ARG A N 1
ATOM 902 C CA . ARG A 1 121 ? -0.949 11.352 0.306 1.00 94.25 121 ARG A CA 1
ATOM 903 C C . ARG A 1 121 ? -1.504 10.244 1.211 1.00 94.25 121 ARG A C 1
ATOM 905 O O . ARG A 1 121 ? -1.381 9.061 0.899 1.00 94.25 121 ARG A O 1
ATOM 912 N N . THR A 1 122 ? -2.193 10.628 2.288 1.00 96.25 122 THR A N 1
ATOM 913 C CA . THR A 1 122 ? -2.795 9.684 3.249 1.00 96.25 122 THR A CA 1
ATOM 914 C C . THR A 1 122 ? -3.852 8.786 2.598 1.00 96.25 122 THR A C 1
ATOM 916 O O . THR A 1 122 ? -3.877 7.578 2.839 1.00 96.25 122 THR A O 1
ATOM 919 N N . PHE A 1 123 ? -4.735 9.346 1.772 1.00 96.88 123 PHE A N 1
ATOM 920 C CA . PHE A 1 123 ? -5.792 8.575 1.118 1.00 96.88 123 PHE A CA 1
ATOM 921 C C . PHE A 1 123 ? -5.237 7.598 0.076 1.00 96.88 123 PHE A C 1
ATOM 923 O O . PHE A 1 123 ? -5.704 6.460 0.013 1.00 96.88 123 PHE A O 1
ATOM 930 N N . ILE A 1 124 ? -4.194 7.977 -0.671 1.00 96.75 124 ILE A N 1
ATOM 931 C CA . ILE A 1 124 ? -3.509 7.068 -1.607 1.00 96.75 124 ILE A CA 1
ATOM 932 C C . ILE A 1 124 ? -2.840 5.912 -0.855 1.00 96.75 124 ILE A C 1
ATOM 934 O O . ILE A 1 124 ? -3.025 4.749 -1.224 1.00 96.75 124 ILE A O 1
ATOM 938 N N . GLN A 1 125 ? -2.140 6.199 0.247 1.00 96.69 125 GLN A N 1
ATOM 939 C CA . GLN A 1 125 ? -1.583 5.159 1.120 1.00 96.69 125 GLN A CA 1
ATOM 940 C C . GLN A 1 125 ? -2.670 4.224 1.662 1.00 96.69 125 GLN A C 1
ATOM 942 O O . GLN A 1 125 ? -2.466 3.009 1.737 1.00 96.69 125 GLN A O 1
ATOM 947 N N . CYS A 1 126 ? -3.831 4.779 2.023 1.00 97.62 126 CYS A N 1
ATOM 948 C CA . CYS A 1 126 ? -4.973 3.998 2.474 1.00 97.62 126 CYS A CA 1
ATOM 949 C C . CYS A 1 126 ? -5.448 3.040 1.376 1.00 97.62 126 CYS A C 1
ATOM 951 O O . CYS A 1 126 ? -5.488 1.839 1.621 1.00 97.62 126 CYS A O 1
ATOM 953 N N . LEU A 1 127 ? -5.695 3.520 0.152 1.00 97.25 127 LEU A N 1
ATOM 954 C CA . LEU A 1 127 ? -6.102 2.673 -0.978 1.00 97.25 127 LEU A CA 1
ATOM 955 C C . LEU A 1 127 ? -5.093 1.554 -1.272 1.00 97.25 127 LEU A C 1
ATOM 957 O O . LEU A 1 127 ? -5.490 0.398 -1.440 1.00 97.25 127 LEU A O 1
ATOM 961 N N . GLY A 1 128 ? -3.794 1.866 -1.271 1.00 96.31 128 GLY A N 1
ATOM 962 C CA . GLY A 1 128 ? -2.740 0.860 -1.426 1.00 96.31 128 GLY A CA 1
ATOM 963 C C . GLY A 1 128 ? -2.795 -0.210 -0.327 1.00 96.31 128 GLY A C 1
ATOM 964 O O . GLY A 1 128 ? -2.752 -1.408 -0.617 1.00 96.31 128 GLY A O 1
ATOM 965 N N . SER A 1 129 ? -2.967 0.202 0.933 1.00 96.31 129 SER A N 1
ATOM 966 C CA . SER A 1 129 ? -3.114 -0.708 2.078 1.00 96.31 129 SER A CA 1
ATOM 967 C C . SER A 1 129 ? -4.379 -1.570 1.990 1.00 96.31 129 SER A C 1
ATOM 969 O O . SER A 1 129 ? -4.315 -2.783 2.203 1.00 96.31 129 SER A O 1
ATOM 971 N N . LEU A 1 130 ? -5.516 -0.981 1.606 1.00 96.56 130 LEU A N 1
ATOM 972 C CA . LEU A 1 130 ? -6.772 -1.707 1.425 1.00 96.56 130 LEU A CA 1
ATOM 973 C C . LEU A 1 130 ? -6.648 -2.761 0.325 1.00 96.56 130 LEU A C 1
ATOM 975 O O . LEU A 1 130 ? -7.079 -3.891 0.537 1.00 96.56 130 LEU A O 1
ATOM 979 N N . CYS A 1 131 ? -5.992 -2.456 -0.797 1.00 96.25 131 CYS A N 1
ATOM 980 C CA . CYS A 1 131 ? -5.726 -3.455 -1.832 1.00 96.25 131 CYS A CA 1
ATOM 981 C C . CYS A 1 131 ? -4.833 -4.599 -1.318 1.00 96.25 131 CYS A C 1
ATOM 983 O O . CYS A 1 131 ? -5.116 -5.776 -1.571 1.00 96.25 131 CYS A O 1
ATOM 985 N N . ARG A 1 132 ? -3.786 -4.285 -0.538 1.00 94.56 132 ARG A N 1
ATOM 986 C CA . ARG A 1 132 ? -2.925 -5.300 0.103 1.00 94.56 132 ARG A CA 1
ATOM 987 C C . ARG A 1 132 ? -3.696 -6.235 1.027 1.00 94.56 132 ARG A C 1
ATOM 989 O O . ARG A 1 132 ? -3.295 -7.384 1.159 1.00 94.56 132 ARG A O 1
ATOM 996 N N . GLN A 1 133 ? -4.782 -5.791 1.646 1.00 94.38 133 GLN A N 1
ATOM 997 C CA . GLN A 1 133 ? -5.540 -6.627 2.577 1.00 94.38 133 GLN A CA 1
ATOM 998 C C . GLN A 1 133 ? -6.739 -7.312 1.916 1.00 94.38 133 GLN A C 1
ATOM 1000 O O . GLN A 1 133 ? -6.922 -8.517 2.077 1.00 94.38 133 GLN A O 1
ATOM 1005 N N . ALA A 1 134 ? -7.509 -6.586 1.107 1.00 91.94 134 ALA A N 1
ATOM 1006 C CA . ALA A 1 134 ? -8.721 -7.086 0.460 1.00 91.94 134 ALA A CA 1
ATOM 1007 C C . ALA A 1 134 ? -8.442 -8.001 -0.749 1.00 91.94 134 ALA A C 1
ATOM 1009 O O . ALA A 1 134 ? -9.273 -8.850 -1.080 1.00 91.94 134 ALA A O 1
ATOM 1010 N N . GLY A 1 135 ? -7.274 -7.880 -1.396 1.00 88.75 135 GLY A N 1
ATOM 1011 C CA . GLY A 1 135 ? -6.933 -8.685 -2.572 1.00 88.75 135 GLY A CA 1
ATOM 1012 C C . GLY A 1 135 ? -7.913 -8.476 -3.727 1.00 88.75 135 GLY A C 1
ATOM 1013 O O . GLY A 1 135 ? -8.278 -7.342 -4.019 1.00 88.75 135 GLY A O 1
ATOM 1014 N N . HIS A 1 136 ? -8.378 -9.578 -4.325 1.00 88.06 136 HIS A N 1
ATOM 1015 C CA . HIS A 1 136 ? -9.289 -9.586 -5.479 1.00 88.06 136 HIS A CA 1
ATOM 1016 C C . HIS A 1 136 ? -10.547 -8.721 -5.302 1.00 88.06 136 HIS A C 1
ATOM 1018 O O . HIS A 1 136 ? -11.017 -8.134 -6.268 1.00 88.06 136 HIS A O 1
ATOM 1024 N N . ARG A 1 137 ? -11.065 -8.577 -4.070 1.00 92.06 137 ARG A N 1
ATOM 1025 C CA . ARG A 1 137 ? -12.231 -7.723 -3.776 1.00 92.06 137 ARG A CA 1
ATOM 1026 C C . ARG A 1 137 ? -12.011 -6.260 -4.164 1.00 92.06 137 ARG A C 1
ATOM 1028 O O . ARG A 1 137 ? -12.968 -5.558 -4.455 1.00 92.06 137 ARG A O 1
ATOM 1035 N N . PHE A 1 138 ? -10.765 -5.788 -4.140 1.00 94.00 138 PHE A N 1
ATOM 1036 C CA . PHE A 1 138 ? -10.423 -4.428 -4.552 1.00 94.00 138 PHE A CA 1
ATOM 1037 C C . PHE A 1 138 ? -10.429 -4.265 -6.083 1.00 94.00 138 PHE A C 1
ATOM 1039 O O . PHE A 1 138 ? -10.567 -3.148 -6.579 1.00 94.00 138 PHE A O 1
ATOM 1046 N N . GLY A 1 139 ? -10.315 -5.366 -6.834 1.00 92.31 139 GLY A N 1
ATOM 1047 C CA . GLY A 1 139 ? -10.192 -5.384 -8.291 1.00 92.31 139 GLY A CA 1
ATOM 1048 C C . GLY A 1 139 ? -11.340 -4.687 -9.025 1.00 92.31 139 GLY A C 1
ATOM 1049 O O . GLY A 1 139 ? -11.089 -3.936 -9.963 1.00 92.31 139 GLY A O 1
ATOM 1050 N N . GLU A 1 140 ? -12.576 -4.833 -8.537 1.00 92.12 140 GLU A N 1
ATOM 1051 C CA . GLU A 1 140 ? -13.785 -4.198 -9.102 1.00 92.12 140 GLU A CA 1
ATOM 1052 C C . GLU A 1 140 ? -13.750 -2.659 -9.052 1.00 92.12 140 GLU A C 1
ATOM 1054 O O . GLU A 1 140 ? -14.501 -1.980 -9.749 1.00 92.12 140 GLU A O 1
ATOM 1059 N N . HIS A 1 141 ? -12.866 -2.087 -8.234 1.00 94.25 141 HIS A N 1
ATOM 1060 C CA . HIS A 1 141 ? -12.734 -0.644 -8.054 1.00 94.25 141 HIS A CA 1
ATOM 1061 C C . HIS A 1 141 ? -11.551 -0.048 -8.829 1.00 94.25 141 HIS A C 1
ATOM 1063 O O . HIS A 1 141 ? -11.407 1.177 -8.877 1.00 94.25 141 HIS A O 1
ATOM 1069 N N . LEU A 1 142 ? -10.696 -0.873 -9.445 1.00 93.44 142 LEU A N 1
ATOM 1070 C CA . LEU A 1 142 ? -9.458 -0.406 -10.074 1.00 93.44 142 LEU A CA 1
ATOM 1071 C C . LEU A 1 142 ? -9.692 0.517 -11.268 1.00 93.44 142 LEU A C 1
ATOM 1073 O O . LEU A 1 142 ? -8.955 1.491 -11.413 1.00 93.44 142 LEU A O 1
ATOM 1077 N N . GLU A 1 143 ? -10.738 0.271 -12.057 1.00 92.44 143 GLU A N 1
ATOM 1078 C CA . GLU A 1 143 ? -11.063 1.062 -13.253 1.00 92.44 143 GLU A CA 1
ATOM 1079 C C . GLU A 1 143 ? -11.262 2.554 -12.931 1.00 92.44 143 GLU A C 1
ATOM 1081 O O . GLU A 1 143 ? -10.846 3.425 -13.692 1.00 92.44 143 GLU A O 1
ATOM 1086 N N . ARG A 1 144 ? -11.822 2.863 -11.754 1.00 92.50 144 ARG A N 1
ATOM 1087 C CA . ARG A 1 144 ? -12.005 4.243 -11.271 1.00 92.50 144 ARG A CA 1
ATOM 1088 C C . ARG A 1 144 ? -10.840 4.769 -10.436 1.00 92.50 144 ARG A C 1
ATOM 1090 O O . ARG A 1 144 ? -10.579 5.969 -10.441 1.00 92.50 144 ARG A O 1
ATOM 1097 N N . VAL A 1 145 ? -10.142 3.898 -9.707 1.00 95.38 145 VAL A N 1
ATOM 1098 C CA . VAL A 1 145 ? -9.058 4.291 -8.791 1.00 95.38 145 VAL A CA 1
ATOM 1099 C C . VAL A 1 145 ? -7.760 4.595 -9.543 1.00 95.38 145 VAL A C 1
ATOM 1101 O O . VAL A 1 145 ? -7.098 5.590 -9.244 1.00 95.38 145 VAL A O 1
ATOM 1104 N N . ILE A 1 146 ? -7.389 3.774 -10.528 1.00 95.12 146 ILE A N 1
ATOM 1105 C CA . ILE A 1 146 ? -6.107 3.908 -11.232 1.00 95.12 146 ILE A CA 1
ATOM 1106 C C . ILE A 1 146 ? -5.983 5.253 -11.964 1.00 95.12 146 ILE A C 1
ATOM 1108 O O . ILE A 1 146 ? -4.958 5.910 -11.768 1.00 95.12 146 ILE A O 1
ATOM 1112 N N . PRO A 1 147 ? -6.977 5.729 -12.742 1.00 94.75 147 PRO A N 1
ATOM 1113 C CA . PRO A 1 147 ? -6.869 7.020 -13.424 1.00 94.75 147 PRO A CA 1
ATOM 1114 C C . PRO A 1 147 ? -6.626 8.196 -12.468 1.00 94.75 147 PRO A C 1
ATOM 1116 O O . PRO A 1 147 ? -5.847 9.096 -12.783 1.00 94.75 147 PRO A O 1
ATOM 1119 N N . LEU A 1 148 ? -7.243 8.170 -11.280 1.00 94.69 148 LEU A N 1
ATOM 1120 C CA . LEU A 1 148 ? -7.023 9.187 -10.250 1.00 94.69 148 LEU A CA 1
ATOM 1121 C C . LEU A 1 148 ? -5.584 9.148 -9.731 1.00 94.69 148 LEU A C 1
ATOM 1123 O O . LEU A 1 148 ? -4.928 10.184 -9.677 1.00 94.69 148 LEU A O 1
ATOM 1127 N N . ILE A 1 149 ? -5.065 7.965 -9.400 1.00 95.69 149 ILE A N 1
ATOM 1128 C CA . ILE A 1 149 ? -3.691 7.828 -8.894 1.00 95.69 149 ILE A CA 1
ATOM 1129 C C . ILE A 1 149 ? -2.667 8.194 -9.979 1.00 95.69 149 ILE A C 1
ATOM 1131 O O . ILE A 1 149 ? -1.672 8.843 -9.674 1.00 95.69 149 ILE A O 1
ATOM 1135 N N . VAL A 1 150 ? -2.930 7.884 -11.254 1.00 95.06 150 VAL A N 1
ATOM 1136 C CA . VAL A 1 150 ? -2.088 8.329 -12.383 1.00 95.06 150 VAL A CA 1
ATOM 1137 C C . VAL A 1 150 ? -2.028 9.854 -12.465 1.00 95.06 150 VAL A C 1
ATOM 1139 O O . VAL A 1 150 ? -0.952 10.406 -12.692 1.00 95.06 150 VAL A O 1
ATOM 1142 N N . LYS A 1 151 ? -3.154 10.548 -12.256 1.00 93.94 151 LYS A N 1
ATOM 1143 C CA . LYS A 1 151 ? -3.182 12.017 -12.210 1.00 93.94 151 LYS A CA 1
ATOM 1144 C C . LYS A 1 151 ? -2.297 12.554 -11.082 1.00 93.94 151 LYS A C 1
ATOM 1146 O O . LYS A 1 151 ? -1.555 13.499 -11.317 1.00 93.94 151 LYS A O 1
ATOM 1151 N N . TYR A 1 152 ? -2.353 11.951 -9.894 1.00 93.62 152 TYR A N 1
ATOM 1152 C CA . TYR A 1 152 ? -1.537 12.370 -8.748 1.00 93.62 152 TYR A CA 1
ATOM 1153 C C . TYR A 1 152 ? -0.049 12.056 -8.907 1.00 93.62 152 TYR A C 1
ATOM 1155 O O . TYR A 1 152 ? 0.777 12.870 -8.513 1.00 93.62 152 TYR A O 1
ATOM 1163 N N . ALA A 1 153 ? 0.304 10.930 -9.532 1.00 93.06 153 ALA A N 1
ATOM 1164 C CA . ALA A 1 153 ? 1.698 10.558 -9.783 1.00 93.06 153 ALA A CA 1
ATOM 1165 C C . ALA A 1 153 ? 2.434 11.566 -10.685 1.00 93.06 153 ALA A C 1
ATOM 1167 O O . ALA A 1 153 ? 3.648 11.724 -10.579 1.00 93.06 153 ALA A O 1
ATOM 1168 N N . LYS A 1 154 ? 1.687 12.243 -11.566 1.00 91.06 154 LYS A N 1
ATOM 1169 C CA . LYS A 1 154 ? 2.186 13.243 -12.519 1.00 91.06 154 LYS A CA 1
ATOM 1170 C C . LYS A 1 154 ? 2.194 14.675 -11.985 1.00 91.06 154 LYS A C 1
ATOM 1172 O O . LYS A 1 154 ? 2.480 15.589 -12.746 1.00 91.06 154 LYS A O 1
ATOM 1177 N N . ILE A 1 155 ? 1.814 14.897 -10.728 1.00 89.12 155 ILE A N 1
ATOM 1178 C CA . ILE A 1 155 ? 1.939 16.225 -10.128 1.00 89.12 155 ILE A CA 1
ATOM 1179 C C . ILE A 1 155 ? 3.426 16.500 -9.893 1.00 89.12 155 ILE A C 1
ATOM 1181 O O . ILE A 1 155 ? 4.132 15.671 -9.314 1.00 89.12 155 ILE A O 1
ATOM 1185 N N . ASP A 1 156 ? 3.891 17.654 -10.359 1.00 82.56 156 ASP A N 1
ATOM 1186 C CA . ASP A 1 156 ? 5.264 18.110 -10.162 1.00 82.56 156 ASP A CA 1
ATOM 1187 C C . ASP A 1 156 ? 5.460 18.677 -8.749 1.00 82.56 156 ASP A C 1
ATOM 1189 O O . ASP A 1 156 ? 4.530 19.214 -8.145 1.00 82.56 156 ASP A O 1
ATOM 1193 N N . GLY A 1 157 ? 6.677 18.550 -8.211 1.00 82.12 157 GLY A N 1
ATOM 1194 C CA . GLY A 1 157 ? 7.049 19.119 -6.910 1.00 82.12 157 GLY A CA 1
ATOM 1195 C C . GLY A 1 157 ? 6.572 18.343 -5.673 1.00 82.12 157 GLY A C 1
ATOM 1196 O O . GLY A 1 157 ? 6.640 18.875 -4.569 1.00 82.12 157 GLY A O 1
ATOM 1197 N N . ASP A 1 158 ? 6.086 17.104 -5.824 1.00 88.44 158 ASP A N 1
ATOM 1198 C CA . ASP A 1 158 ? 5.676 16.249 -4.698 1.00 88.44 158 ASP A CA 1
ATOM 1199 C C . ASP A 1 158 ? 6.160 14.795 -4.862 1.00 88.44 158 ASP A C 1
ATOM 1201 O O . ASP A 1 158 ? 5.400 13.883 -5.207 1.00 88.44 158 ASP A O 1
ATOM 1205 N N . ASP A 1 159 ? 7.450 14.575 -4.604 1.00 90.38 159 ASP A N 1
ATOM 1206 C CA . ASP A 1 159 ? 8.084 13.258 -4.733 1.00 90.38 159 ASP A CA 1
ATOM 1207 C C . ASP A 1 159 ? 7.532 12.229 -3.734 1.00 90.38 159 ASP A C 1
ATOM 1209 O O . ASP A 1 159 ? 7.410 11.048 -4.062 1.00 90.38 159 ASP A O 1
ATOM 1213 N N . GLU A 1 160 ? 7.111 12.658 -2.539 1.00 91.50 160 GLU A N 1
ATOM 1214 C CA . GLU A 1 160 ? 6.500 11.763 -1.547 1.00 91.50 160 GLU A CA 1
ATOM 1215 C C . GLU A 1 160 ? 5.124 11.257 -2.021 1.00 91.50 160 GLU A C 1
ATOM 1217 O O . GLU A 1 160 ? 4.805 10.068 -1.911 1.00 91.50 160 GLU A O 1
ATOM 1222 N N . LEU A 1 161 ? 4.297 12.137 -2.595 1.00 93.62 161 LEU A N 1
ATOM 1223 C CA . LEU A 1 161 ? 3.031 11.740 -3.212 1.00 93.62 161 LEU A CA 1
ATOM 1224 C C . LEU A 1 161 ? 3.262 10.773 -4.367 1.00 93.62 161 LEU A C 1
ATOM 1226 O O . LEU A 1 161 ? 2.553 9.765 -4.473 1.00 93.62 161 LEU A O 1
ATOM 1230 N N . ARG A 1 162 ? 4.258 11.058 -5.207 1.00 94.56 162 ARG A N 1
ATOM 1231 C CA . ARG A 1 162 ? 4.632 10.194 -6.322 1.00 94.56 162 ARG A CA 1
ATOM 1232 C C . ARG A 1 162 ? 5.066 8.815 -5.832 1.00 94.56 162 ARG A C 1
ATOM 1234 O O . ARG A 1 162 ? 4.531 7.823 -6.324 1.00 94.56 162 ARG A O 1
ATOM 1241 N N . GLU A 1 163 ? 5.924 8.731 -4.815 1.00 94.88 163 GLU A N 1
ATOM 1242 C CA . GLU A 1 163 ? 6.315 7.467 -4.174 1.00 94.88 163 GLU A CA 1
ATOM 1243 C C . GLU A 1 163 ? 5.078 6.663 -3.739 1.00 94.88 163 GLU A C 1
ATOM 1245 O O . GLU A 1 163 ? 4.948 5.484 -4.084 1.00 94.88 163 GLU A O 1
ATOM 1250 N N . TYR A 1 164 ? 4.132 7.291 -3.033 1.00 96.25 164 TYR A N 1
ATOM 1251 C CA . TYR A 1 164 ? 2.918 6.608 -2.575 1.00 96.25 164 TYR A CA 1
ATOM 1252 C C . TYR A 1 164 ? 2.010 6.153 -3.720 1.00 96.25 164 TYR A C 1
ATOM 1254 O O . TYR A 1 164 ? 1.406 5.081 -3.617 1.00 96.25 164 TYR A O 1
ATOM 1262 N N . CYS A 1 165 ? 1.943 6.901 -4.823 1.00 97.31 165 CYS A N 1
ATOM 1263 C CA . CYS A 1 165 ? 1.229 6.468 -6.024 1.00 97.31 165 CYS A CA 1
ATOM 1264 C C . CYS A 1 165 ? 1.848 5.193 -6.610 1.00 97.31 165 CYS A C 1
ATOM 1266 O O . CYS A 1 165 ? 1.131 4.229 -6.890 1.00 97.31 165 CYS A O 1
ATOM 1268 N N . ILE A 1 166 ? 3.177 5.147 -6.737 1.00 97.38 166 ILE A N 1
ATOM 1269 C CA . ILE A 1 166 ? 3.879 3.980 -7.282 1.00 97.38 166 ILE A CA 1
ATOM 1270 C C . ILE A 1 166 ? 3.762 2.763 -6.350 1.00 97.38 166 ILE A C 1
ATOM 1272 O O . ILE A 1 166 ? 3.499 1.652 -6.815 1.00 97.38 166 ILE A O 1
ATOM 1276 N N . GLN A 1 167 ? 3.850 2.953 -5.030 1.00 97.31 167 GLN A N 1
ATOM 1277 C CA . GLN A 1 167 ? 3.606 1.883 -4.050 1.00 97.31 167 GLN A CA 1
ATOM 1278 C C . GLN A 1 167 ? 2.163 1.349 -4.100 1.00 97.31 167 GLN A C 1
ATOM 1280 O O . GLN A 1 167 ? 1.920 0.157 -3.856 1.00 97.31 167 GLN A O 1
ATOM 1285 N N . ALA A 1 168 ? 1.186 2.207 -4.411 1.00 97.31 168 ALA A N 1
ATOM 1286 C CA . ALA A 1 168 ? -0.191 1.783 -4.636 1.00 97.31 168 ALA A CA 1
ATOM 1287 C C . ALA A 1 168 ? -0.299 0.939 -5.917 1.00 97.31 168 ALA A C 1
ATOM 1289 O O . ALA A 1 168 ? -0.861 -0.155 -5.859 1.00 97.31 168 ALA A O 1
ATOM 1290 N N . PHE A 1 169 ? 0.319 1.362 -7.026 1.00 97.62 169 PHE A N 1
ATOM 1291 C CA . PHE A 1 169 ? 0.366 0.566 -8.259 1.00 97.62 169 PHE A CA 1
ATOM 1292 C C . PHE A 1 169 ? 1.022 -0.800 -8.058 1.00 97.62 169 PHE A C 1
ATOM 1294 O O . PHE A 1 169 ? 0.447 -1.805 -8.469 1.00 97.62 169 PHE A O 1
ATOM 1301 N N . GLU A 1 170 ? 2.164 -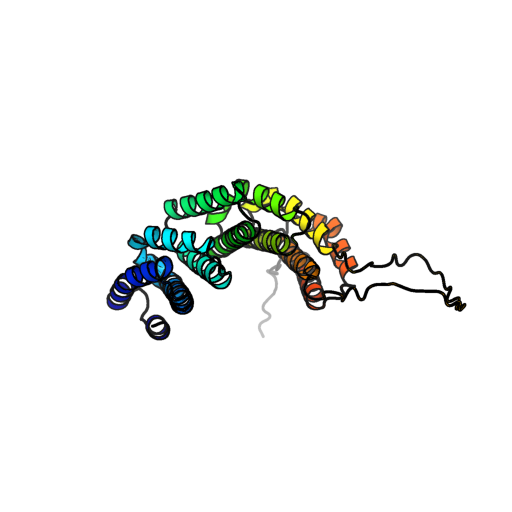0.864 -7.366 1.00 96.94 170 GLU A N 1
ATOM 1302 C CA . GLU A 1 170 ? 2.810 -2.130 -6.986 1.00 96.94 170 GLU A CA 1
ATOM 1303 C C . GLU A 1 170 ? 1.812 -3.052 -6.264 1.00 96.94 170 GLU A C 1
ATOM 1305 O O . GLU A 1 170 ? 1.670 -4.229 -6.595 1.00 96.94 170 GLU A O 1
ATOM 1310 N N . SER A 1 171 ? 1.053 -2.498 -5.316 1.00 96.31 171 SER A N 1
ATOM 1311 C CA . SER A 1 171 ? 0.050 -3.247 -4.555 1.00 96.31 171 SER A CA 1
ATOM 1312 C C . SER A 1 171 ? -1.079 -3.776 -5.441 1.00 96.31 171 SER A C 1
ATOM 1314 O O . SER A 1 171 ? -1.517 -4.911 -5.247 1.00 96.31 171 SER A O 1
ATOM 1316 N N . PHE A 1 172 ? -1.539 -2.984 -6.411 1.00 95.75 172 PHE A N 1
ATOM 1317 C CA . PHE A 1 172 ? -2.584 -3.387 -7.355 1.00 95.75 172 PHE A CA 1
ATOM 1318 C C . PHE A 1 172 ? -2.100 -4.507 -8.271 1.00 95.75 172 PHE A C 1
ATOM 1320 O O . PHE A 1 172 ? -2.802 -5.502 -8.437 1.00 95.75 172 PHE A O 1
ATOM 1327 N N . VAL A 1 173 ? -0.877 -4.390 -8.791 1.00 95.50 173 VAL A N 1
ATOM 1328 C CA . VAL A 1 173 ? -0.263 -5.390 -9.671 1.00 95.50 173 VAL A CA 1
ATOM 1329 C C . VAL A 1 173 ? -0.092 -6.732 -8.963 1.00 95.50 173 VAL A C 1
ATOM 1331 O O . VAL A 1 173 ? -0.450 -7.770 -9.515 1.00 95.50 173 VAL A O 1
ATOM 1334 N N . ILE A 1 174 ? 0.384 -6.726 -7.715 1.00 94.00 174 ILE A N 1
ATOM 1335 C CA . ILE A 1 174 ? 0.594 -7.962 -6.944 1.00 94.00 174 ILE A CA 1
ATOM 1336 C C . ILE A 1 174 ? -0.736 -8.633 -6.579 1.00 94.00 174 ILE A C 1
ATOM 1338 O O . ILE A 1 174 ? -0.829 -9.860 -6.548 1.00 94.00 174 ILE A O 1
ATOM 1342 N N . ARG A 1 175 ? -1.762 -7.848 -6.233 1.00 94.38 175 ARG A N 1
ATOM 1343 C CA . ARG A 1 175 ? -2.979 -8.369 -5.588 1.00 94.38 175 ARG A CA 1
ATOM 1344 C C . ARG A 1 175 ? -4.167 -8.555 -6.520 1.00 94.38 175 ARG A C 1
ATOM 1346 O O . ARG A 1 175 ? -5.041 -9.352 -6.182 1.00 94.38 175 ARG A O 1
ATOM 1353 N N . CYS A 1 176 ? -4.181 -7.853 -7.647 1.00 93.12 176 CYS A N 1
ATOM 1354 C CA . CYS A 1 176 ? -5.240 -7.880 -8.655 1.00 93.12 176 CYS A CA 1
ATOM 1355 C C . CYS A 1 176 ? -4.641 -7.989 -10.077 1.00 93.12 176 CYS A C 1
ATOM 1357 O O . CYS A 1 176 ? -4.881 -7.120 -10.921 1.00 93.12 176 CYS A O 1
ATOM 1359 N N . PRO A 1 177 ? -3.818 -9.020 -10.369 1.00 90.44 177 PRO A N 1
ATOM 1360 C CA . PRO A 1 177 ? -3.068 -9.103 -11.625 1.00 90.44 177 PRO A CA 1
ATOM 1361 C C . PRO A 1 177 ? -3.964 -9.226 -12.867 1.00 90.44 177 PRO A C 1
ATOM 1363 O O . PRO A 1 177 ? -3.552 -8.831 -13.955 1.00 90.44 177 PRO A O 1
ATOM 1366 N N . LYS A 1 178 ? -5.189 -9.754 -12.723 1.00 90.12 178 LYS A N 1
ATOM 1367 C CA . LYS A 1 178 ? -6.141 -9.888 -13.837 1.00 90.12 178 LYS A CA 1
ATOM 1368 C C . LYS A 1 178 ? -6.838 -8.564 -14.122 1.00 90.12 178 LYS A C 1
ATOM 1370 O O . LYS A 1 178 ? -6.894 -8.130 -15.268 1.00 90.12 178 LYS A O 1
ATOM 1375 N N . GLU A 1 179 ? -7.332 -7.913 -13.081 1.00 91.94 179 GLU A N 1
ATOM 1376 C CA . GLU A 1 179 ? -8.151 -6.706 -13.159 1.00 91.94 179 GLU A CA 1
ATOM 1377 C C . GLU A 1 179 ? -7.315 -5.485 -13.568 1.00 91.94 179 GLU A C 1
ATOM 1379 O O . GLU A 1 179 ? -7.790 -4.618 -14.296 1.00 91.94 179 GLU A O 1
ATOM 1384 N N . VAL A 1 180 ? -6.033 -5.447 -13.191 1.00 93.06 180 VAL A N 1
ATOM 1385 C CA . VAL A 1 180 ? -5.105 -4.372 -13.580 1.00 93.06 180 VAL A CA 1
ATOM 1386 C C . VAL A 1 180 ? -4.662 -4.450 -15.051 1.00 93.06 180 VAL A C 1
ATOM 1388 O O . VAL A 1 180 ? -3.977 -3.548 -15.528 1.00 93.06 180 VAL A O 1
ATOM 1391 N N . THR A 1 181 ? -5.032 -5.504 -15.794 1.00 92.44 181 THR A N 1
ATOM 1392 C CA . THR A 1 181 ? -4.472 -5.825 -17.121 1.00 92.44 181 THR A CA 1
ATOM 1393 C C . THR A 1 181 ? -4.483 -4.656 -18.100 1.00 92.44 181 THR A C 1
ATOM 1395 O O . THR A 1 181 ? -3.457 -4.396 -18.728 1.00 92.44 181 THR A O 1
ATOM 1398 N N . ALA A 1 182 ? -5.601 -3.933 -18.188 1.00 92.75 182 ALA A N 1
ATOM 1399 C CA . ALA A 1 182 ? -5.763 -2.795 -19.095 1.00 92.75 182 ALA A CA 1
ATOM 1400 C C . ALA A 1 182 ? -4.856 -1.600 -18.746 1.00 92.75 182 ALA A C 1
ATOM 1402 O O . ALA A 1 182 ? -4.577 -0.757 -19.593 1.00 92.75 182 ALA A O 1
ATOM 1403 N N . HIS A 1 183 ? -4.374 -1.534 -17.505 1.00 93.94 183 HIS A N 1
ATOM 1404 C CA . HIS A 1 183 ? -3.567 -0.432 -16.993 1.00 93.94 183 HIS A CA 1
ATOM 1405 C C . HIS A 1 183 ? -2.076 -0.763 -16.885 1.00 93.94 183 HIS A C 1
ATOM 1407 O O . HIS A 1 183 ? -1.284 0.150 -16.653 1.00 93.94 183 HIS A O 1
ATOM 1413 N N . VAL A 1 184 ? -1.673 -2.029 -17.073 1.00 94.12 184 VAL A N 1
ATOM 1414 C CA . VAL A 1 184 ? -0.270 -2.453 -16.921 1.00 94.12 184 VAL A CA 1
ATOM 1415 C C . VAL A 1 184 ? 0.664 -1.642 -17.809 1.00 94.12 184 VAL A C 1
ATOM 1417 O O . VAL A 1 184 ? 1.626 -1.099 -17.282 1.00 94.12 184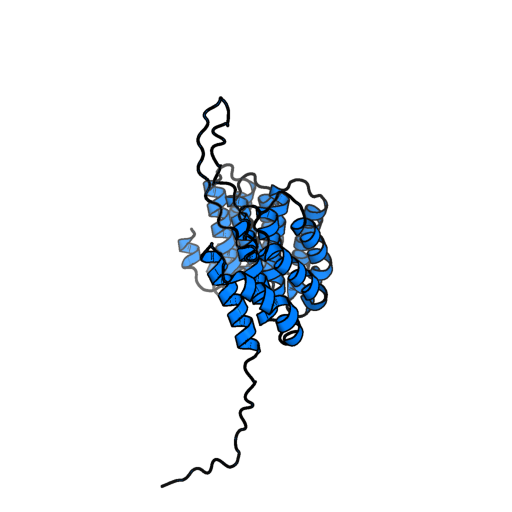 VAL A O 1
ATOM 1420 N N . SER A 1 185 ? 0.347 -1.466 -19.099 1.00 94.25 185 SER A N 1
ATOM 1421 C CA . SER A 1 185 ? 1.171 -0.648 -20.010 1.00 94.25 185 SER A CA 1
ATOM 1422 C C . SER A 1 185 ? 1.421 0.746 -19.435 1.00 94.25 185 SER A C 1
ATOM 1424 O O . SER A 1 185 ? 2.554 1.216 -19.387 1.00 94.25 185 SER A O 1
ATOM 1426 N N . LYS A 1 186 ? 0.369 1.384 -18.904 1.00 94.94 186 LYS A N 1
ATOM 1427 C CA . LYS A 1 186 ? 0.476 2.742 -18.375 1.00 94.94 186 LYS A CA 1
ATOM 1428 C C . LYS A 1 186 ? 1.285 2.818 -17.082 1.00 94.94 186 LYS A C 1
ATOM 1430 O O . LYS A 1 186 ? 2.041 3.767 -16.889 1.00 94.94 186 LYS A O 1
ATOM 1435 N N . ILE A 1 187 ? 1.130 1.830 -16.203 1.00 96.06 187 ILE A N 1
ATOM 1436 C CA . ILE A 1 187 ? 1.925 1.717 -14.974 1.00 96.06 187 ILE A CA 1
ATOM 1437 C C . ILE A 1 187 ? 3.399 1.489 -15.328 1.00 96.06 187 ILE A C 1
ATOM 1439 O O . ILE A 1 187 ? 4.267 2.139 -14.748 1.00 96.06 187 ILE A O 1
ATOM 1443 N N . THR A 1 188 ? 3.686 0.618 -16.298 1.00 96.06 188 THR A N 1
ATOM 1444 C CA . THR A 1 188 ? 5.047 0.347 -16.773 1.00 96.06 188 THR A CA 1
ATOM 1445 C C . THR A 1 188 ? 5.692 1.597 -17.358 1.00 96.06 188 THR A C 1
ATOM 1447 O O . THR A 1 188 ? 6.803 1.919 -16.954 1.00 96.06 188 THR A O 1
ATOM 1450 N N . GLU A 1 189 ? 4.999 2.336 -18.229 1.00 95.19 189 GLU A N 1
ATOM 1451 C CA . GLU A 1 189 ? 5.482 3.617 -18.770 1.00 95.19 189 GLU A CA 1
ATOM 1452 C C . GLU A 1 189 ? 5.872 4.598 -17.658 1.00 95.19 189 GLU A C 1
ATOM 1454 O O . GLU A 1 189 ? 6.983 5.119 -17.669 1.00 95.19 189 GLU A O 1
ATOM 1459 N N . LEU A 1 190 ? 4.995 4.803 -16.666 1.00 95.25 190 LEU A N 1
ATOM 1460 C CA . LEU A 1 190 ? 5.276 5.700 -15.540 1.00 95.25 190 LEU A CA 1
ATOM 1461 C C . LEU A 1 190 ? 6.480 5.234 -14.718 1.00 95.25 190 LEU A C 1
ATOM 1463 O O . LEU A 1 190 ? 7.314 6.041 -14.326 1.00 95.25 190 LEU A O 1
ATOM 1467 N N . CYS A 1 191 ? 6.597 3.933 -14.450 1.00 96.19 191 CYS A N 1
ATOM 1468 C CA . CYS A 1 191 ? 7.735 3.423 -13.689 1.00 96.19 191 CYS A CA 1
ATOM 1469 C C . CYS A 1 191 ? 9.048 3.516 -14.481 1.00 96.19 191 CYS A C 1
ATOM 1471 O O . CYS A 1 191 ? 10.095 3.715 -13.874 1.00 96.19 191 CYS A O 1
ATOM 1473 N N . LEU A 1 192 ? 9.011 3.384 -15.812 1.00 94.88 192 LEU A N 1
ATOM 1474 C CA . LEU A 1 192 ? 10.179 3.582 -16.679 1.00 94.88 192 LEU A CA 1
ATOM 1475 C C . LEU A 1 192 ? 10.596 5.055 -16.772 1.00 94.88 192 LEU A C 1
ATOM 1477 O O . LEU A 1 192 ? 11.783 5.345 -16.870 1.00 94.88 192 LEU A O 1
ATOM 1481 N N . GLU A 1 193 ? 9.645 5.982 -16.710 1.00 92.75 193 GLU A N 1
ATOM 1482 C CA . GLU A 1 193 ? 9.927 7.415 -16.602 1.00 92.75 193 GLU A CA 1
ATOM 1483 C C . GLU A 1 193 ? 10.608 7.724 -15.258 1.00 92.75 193 GLU A C 1
ATOM 1485 O O . GLU A 1 193 ? 11.696 8.297 -15.205 1.00 92.75 193 GLU A O 1
ATOM 1490 N N . PHE A 1 194 ? 10.020 7.252 -14.158 1.00 92.12 194 PHE A N 1
ATOM 1491 C CA . PHE A 1 194 ? 10.471 7.592 -12.811 1.00 92.12 194 PHE A CA 1
ATOM 1492 C C . PHE A 1 194 ? 11.698 6.831 -12.316 1.00 92.12 194 PHE A C 1
ATOM 1494 O O . PHE A 1 194 ? 12.370 7.315 -11.412 1.00 92.12 194 PHE A O 1
ATOM 1501 N N . ILE A 1 195 ? 12.040 5.674 -12.887 1.00 89.25 195 ILE A N 1
ATOM 1502 C CA . ILE A 1 195 ? 13.306 4.991 -12.571 1.00 89.25 195 ILE A CA 1
ATOM 1503 C C . ILE A 1 195 ? 14.525 5.742 -13.128 1.00 89.25 195 ILE A C 1
ATOM 1505 O O . ILE A 1 195 ? 15.623 5.607 -12.590 1.00 89.25 195 ILE A O 1
ATOM 1509 N N . CYS A 1 196 ? 14.328 6.542 -14.180 1.00 82.06 196 CYS A N 1
ATOM 1510 C CA . CYS A 1 196 ? 15.353 7.385 -14.794 1.00 82.06 196 CYS A CA 1
ATOM 1511 C C . CYS A 1 196 ? 15.367 8.815 -14.231 1.00 82.06 196 CYS A C 1
ATOM 1513 O O . CYS A 1 196 ? 16.263 9.586 -14.564 1.00 82.06 196 CYS A O 1
ATOM 1515 N N . PHE A 1 197 ? 14.390 9.175 -13.395 1.00 77.62 197 PHE A N 1
ATOM 1516 C CA . PHE A 1 197 ? 14.271 10.505 -12.810 1.00 77.62 197 PHE A CA 1
ATOM 1517 C C . PHE A 1 197 ? 15.306 10.703 -11.695 1.00 77.62 197 PHE A C 1
ATOM 1519 O O . PHE A 1 197 ? 15.147 10.193 -10.581 1.00 77.62 197 PHE A O 1
ATOM 1526 N N . ASP A 1 198 ? 16.374 11.437 -12.004 1.00 75.94 198 ASP A N 1
ATOM 1527 C CA . ASP A 1 198 ? 17.431 11.821 -11.062 1.00 75.94 198 ASP A CA 1
ATOM 1528 C C . ASP A 1 198 ? 17.804 13.303 -11.256 1.00 75.94 198 ASP A C 1
ATOM 1530 O O . ASP A 1 198 ? 18.825 13.609 -11.867 1.00 75.94 198 ASP A O 1
ATOM 1534 N N . PRO A 1 199 ? 16.960 14.248 -10.791 1.00 66.94 199 PRO A N 1
ATOM 1535 C CA . PRO A 1 199 ? 17.205 15.686 -10.962 1.00 66.94 199 PRO A CA 1
ATOM 1536 C C . PRO A 1 199 ? 18.529 16.157 -10.358 1.00 66.94 199 PRO A C 1
ATOM 1538 O O . PRO A 1 199 ? 19.097 17.144 -10.809 1.00 66.94 199 PRO A O 1
ATOM 1541 N N . ASN A 1 200 ? 19.018 15.427 -9.355 1.00 68.31 200 ASN A N 1
ATOM 1542 C CA . ASN A 1 200 ? 20.207 15.768 -8.583 1.00 68.31 200 ASN A CA 1
ATOM 1543 C C . ASN A 1 200 ? 21.471 15.073 -9.100 1.00 68.31 200 ASN A C 1
ATOM 1545 O O . ASN A 1 200 ? 22.525 15.164 -8.472 1.00 68.31 200 ASN A O 1
ATOM 1549 N N . TYR A 1 201 ? 21.383 14.339 -10.212 1.00 65.94 201 TYR A N 1
ATOM 1550 C CA . TYR A 1 201 ? 22.538 13.669 -10.785 1.00 65.94 201 TYR A CA 1
ATOM 1551 C C . TYR A 1 201 ? 22.480 13.676 -12.305 1.00 65.94 201 TYR A C 1
ATOM 1553 O O . TYR A 1 201 ? 21.682 12.979 -12.937 1.00 65.94 201 TYR A O 1
ATOM 1561 N N . ASN A 1 202 ? 23.401 14.421 -12.905 1.00 65.38 202 ASN A N 1
ATOM 1562 C CA . ASN A 1 202 ? 23.635 14.305 -14.327 1.00 65.38 202 ASN A CA 1
ATOM 1563 C C . ASN A 1 202 ? 24.469 13.043 -14.571 1.00 65.38 202 ASN A C 1
ATOM 1565 O O . ASN A 1 202 ? 25.660 13.003 -14.262 1.00 65.38 202 ASN A O 1
ATOM 1569 N N . TYR A 1 203 ? 23.845 12.002 -15.124 1.00 59.47 203 TYR A N 1
ATOM 1570 C CA . TYR A 1 203 ? 24.578 10.904 -15.748 1.00 59.47 203 TYR A CA 1
ATOM 1571 C C . TYR A 1 203 ? 25.207 11.477 -17.012 1.00 59.47 203 TYR A C 1
ATOM 1573 O O . TYR A 1 203 ? 24.617 11.319 -18.079 1.00 59.47 203 TYR A O 1
ATOM 1581 N N . GLY A 1 204 ? 26.326 12.200 -16.863 1.00 50.91 204 GLY A N 1
ATOM 1582 C CA . GLY A 1 204 ? 27.072 12.788 -17.969 1.00 50.91 204 GLY A CA 1
ATOM 1583 C C . GLY A 1 204 ? 27.062 11.823 -19.145 1.00 50.91 204 GLY A C 1
ATOM 1584 O O . GLY A 1 204 ? 27.252 10.617 -18.963 1.00 50.91 204 GLY A O 1
ATOM 1585 N N . SER A 1 205 ? 26.679 12.324 -20.315 1.00 44.69 205 SER A N 1
ATOM 1586 C CA . SER A 1 205 ? 26.742 11.554 -21.545 1.00 44.69 205 SER A CA 1
ATOM 1587 C C . SER A 1 205 ? 28.168 11.032 -21.666 1.00 44.69 205 SER A C 1
ATOM 1589 O O . SER A 1 205 ? 29.078 11.814 -21.911 1.00 44.69 205 SER A O 1
ATOM 1591 N N . ASP A 1 206 ? 28.355 9.727 -21.458 1.00 50.97 206 ASP A N 1
ATOM 1592 C CA . ASP A 1 206 ? 29.610 8.993 -21.668 1.00 50.97 206 ASP A CA 1
ATOM 1593 C C . ASP A 1 206 ? 29.956 8.928 -23.180 1.00 50.97 206 ASP A C 1
ATOM 1595 O O . ASP A 1 206 ? 30.325 7.885 -23.713 1.00 50.97 206 ASP A O 1
ATOM 1599 N N . GLU A 1 207 ? 29.767 10.037 -23.892 1.00 47.16 207 GLU A N 1
ATOM 1600 C CA . GLU A 1 207 ? 30.117 10.297 -25.283 1.00 47.16 207 GLU A CA 1
ATOM 1601 C C . GLU A 1 207 ? 30.499 11.779 -25.383 1.00 47.16 207 GLU A C 1
ATOM 1603 O O . GLU A 1 207 ? 29.751 12.572 -25.936 1.00 47.16 207 GLU A O 1
ATOM 1608 N N . GLU A 1 208 ? 31.603 12.169 -24.747 1.00 39.62 208 GLU A N 1
ATOM 1609 C CA . GLU A 1 208 ? 32.566 13.149 -25.268 1.00 39.62 208 GLU A CA 1
ATOM 1610 C C . GLU A 1 208 ? 33.744 13.244 -24.288 1.00 39.62 208 GLU A C 1
ATOM 1612 O O . GLU A 1 208 ? 33.689 13.862 -23.229 1.00 39.62 208 GLU A O 1
ATOM 1617 N N . ASP A 1 209 ? 34.796 12.517 -24.661 1.00 47.47 209 ASP A N 1
ATOM 1618 C CA . ASP A 1 209 ? 36.188 12.792 -24.322 1.00 47.47 209 ASP A CA 1
ATOM 1619 C C . ASP A 1 209 ? 36.467 14.276 -24.635 1.00 47.47 209 ASP A C 1
ATOM 1621 O O . ASP A 1 209 ? 36.463 14.656 -25.807 1.00 47.47 209 ASP A O 1
ATOM 1625 N N . ASP A 1 210 ? 36.703 15.110 -23.623 1.00 37.88 210 ASP A N 1
ATOM 1626 C CA . ASP A 1 210 ? 37.592 16.262 -23.790 1.00 37.88 210 ASP A CA 1
ATOM 1627 C C . ASP A 1 210 ? 38.314 16.562 -22.473 1.00 37.88 210 ASP A C 1
ATOM 1629 O O . ASP A 1 210 ? 37.809 17.209 -21.550 1.00 37.88 210 ASP A O 1
ATOM 1633 N N . ASP A 1 211 ? 39.526 16.018 -22.396 1.00 45.12 211 ASP A N 1
ATOM 1634 C CA . ASP A 1 211 ? 40.595 16.501 -21.540 1.00 45.12 211 ASP A CA 1
ATOM 1635 C C . ASP A 1 211 ? 40.821 18.000 -21.797 1.00 45.12 211 ASP A C 1
ATOM 1637 O O . ASP A 1 211 ? 41.527 18.387 -22.727 1.00 45.12 211 ASP A O 1
ATOM 1641 N N . SER A 1 212 ? 40.318 18.860 -20.913 1.00 38.00 212 SER A N 1
ATOM 1642 C CA . SER A 1 212 ? 40.909 20.187 -20.736 1.00 38.00 212 SER A CA 1
ATOM 1643 C C . SER A 1 212 ? 40.855 20.615 -19.275 1.00 38.00 212 SER A C 1
ATOM 1645 O O . SER A 1 212 ? 40.052 21.450 -18.861 1.00 38.00 212 SER A O 1
ATOM 1647 N N . MET A 1 213 ? 41.764 20.044 -18.479 1.00 44.88 213 MET A N 1
ATOM 1648 C CA . MET A 1 213 ? 42.292 20.758 -17.321 1.00 44.88 213 MET A CA 1
ATOM 1649 C C . MET A 1 213 ? 43.146 21.918 -17.835 1.00 44.88 213 MET A C 1
ATOM 1651 O O . MET A 1 213 ? 44.325 21.720 -18.121 1.00 44.88 213 MET A O 1
ATOM 1655 N N . ASP A 1 214 ? 42.558 23.108 -17.942 1.00 38.12 214 ASP A N 1
ATOM 1656 C CA . ASP A 1 214 ? 43.338 24.341 -18.009 1.00 38.12 214 ASP A CA 1
ATOM 1657 C C . ASP A 1 214 ? 43.086 25.142 -16.732 1.00 38.12 214 ASP A C 1
ATOM 1659 O O . ASP A 1 214 ? 42.013 25.696 -16.492 1.00 38.12 214 ASP A O 1
ATOM 1663 N N . THR A 1 215 ? 44.073 25.075 -15.848 1.00 40.22 215 THR A N 1
ATOM 1664 C CA . THR A 1 215 ? 44.203 25.926 -14.674 1.00 40.22 215 THR A CA 1
ATOM 1665 C C . THR A 1 215 ? 44.765 27.265 -15.127 1.00 40.22 215 THR A C 1
ATOM 1667 O O . THR A 1 215 ? 45.947 27.316 -15.453 1.00 40.22 215 THR A O 1
ATOM 1670 N N . ASP A 1 216 ? 43.976 28.335 -15.071 1.00 37.81 216 ASP A N 1
ATOM 1671 C CA . ASP A 1 216 ? 44.526 29.689 -15.031 1.00 37.81 216 ASP A CA 1
ATOM 1672 C C . ASP A 1 216 ? 43.747 30.556 -14.032 1.00 37.81 216 ASP A C 1
ATOM 1674 O O . ASP A 1 216 ? 42.553 30.821 -14.177 1.00 37.81 216 ASP A O 1
ATOM 1678 N N . ASP A 1 217 ? 44.473 30.954 -12.986 1.00 40.16 217 ASP A N 1
ATOM 1679 C CA . ASP A 1 217 ? 44.083 31.872 -11.921 1.00 40.16 217 ASP A CA 1
ATOM 1680 C C . ASP A 1 217 ? 43.720 33.265 -12.465 1.00 40.16 217 ASP A C 1
ATOM 1682 O O . ASP A 1 217 ? 44.531 33.930 -13.125 1.00 40.16 217 ASP A O 1
ATOM 1686 N N . GLN A 1 218 ? 42.559 33.778 -12.052 1.00 37.09 218 GLN A N 1
ATOM 1687 C CA . GLN A 1 218 ? 42.400 35.206 -11.783 1.00 37.09 218 GLN A CA 1
ATOM 1688 C C . GLN A 1 218 ? 41.260 35.449 -10.786 1.00 37.09 218 GLN A C 1
ATOM 1690 O O . GLN A 1 218 ? 40.089 35.240 -11.093 1.00 37.09 218 GLN A O 1
ATOM 1695 N N . ASP A 1 219 ? 41.662 35.870 -9.584 1.00 43.78 219 ASP A N 1
ATOM 1696 C CA . ASP A 1 219 ? 40.836 36.504 -8.557 1.00 43.78 219 ASP A CA 1
ATOM 1697 C C . ASP A 1 219 ? 39.963 37.617 -9.158 1.00 43.78 219 ASP A C 1
ATOM 1699 O O . ASP A 1 219 ? 40.501 38.514 -9.804 1.00 43.78 219 ASP A O 1
ATOM 1703 N N . ASP A 1 220 ? 38.654 37.586 -8.887 1.00 38.53 220 ASP A N 1
ATOM 1704 C CA . ASP A 1 220 ? 37.857 38.780 -8.576 1.00 38.53 220 ASP A CA 1
ATOM 1705 C C . ASP A 1 220 ? 36.458 38.401 -8.036 1.00 38.53 220 ASP A C 1
ATOM 1707 O O . ASP A 1 220 ? 35.616 37.835 -8.728 1.00 38.53 220 ASP A O 1
ATOM 1711 N N . ASP A 1 221 ? 36.260 38.789 -6.776 1.00 36.91 221 ASP A N 1
ATOM 1712 C CA . ASP A 1 221 ? 35.077 39.444 -6.204 1.00 36.91 221 ASP A CA 1
ATOM 1713 C C . ASP A 1 221 ? 33.749 38.686 -5.939 1.00 36.91 221 ASP A C 1
ATOM 1715 O O . ASP A 1 221 ? 33.021 38.245 -6.822 1.00 36.91 221 ASP A O 1
ATOM 1719 N N . GLU A 1 222 ? 33.442 38.657 -4.636 1.00 41.53 222 GLU A N 1
ATOM 1720 C CA . GLU A 1 222 ? 32.147 38.751 -3.950 1.00 41.53 222 GLU A CA 1
ATOM 1721 C C . GLU A 1 222 ? 30.890 38.031 -4.485 1.00 41.53 222 GLU A C 1
ATOM 1723 O O . GLU A 1 222 ? 30.214 38.460 -5.417 1.00 41.53 222 GLU A O 1
ATOM 1728 N N . GLY A 1 223 ? 30.434 37.068 -3.671 1.00 44.53 223 GLY A N 1
ATOM 1729 C CA . GLY A 1 223 ? 29.011 36.779 -3.485 1.00 44.53 223 GLY A CA 1
ATOM 1730 C C . GLY A 1 223 ? 28.515 35.515 -4.174 1.00 44.53 223 GLY A C 1
ATOM 1731 O O . GLY A 1 223 ? 27.805 35.585 -5.169 1.00 44.53 223 GLY A O 1
ATOM 1732 N N . SER A 1 224 ? 28.789 34.354 -3.585 1.00 37.97 224 SER A N 1
ATOM 1733 C CA . SER A 1 224 ? 27.895 33.213 -3.754 1.00 37.97 224 SER A CA 1
ATOM 1734 C C . SER A 1 224 ? 27.488 32.773 -2.369 1.00 37.97 224 SER A C 1
ATOM 1736 O O . SER A 1 224 ? 28.332 32.335 -1.590 1.00 37.97 224 SER A O 1
ATOM 1738 N N . ASP A 1 225 ? 26.209 32.991 -2.077 1.00 40.03 225 ASP A N 1
ATOM 1739 C CA . ASP A 1 225 ? 25.526 32.521 -0.888 1.00 40.03 225 ASP A CA 1
ATOM 1740 C C . ASP A 1 225 ? 26.031 31.130 -0.499 1.00 40.03 225 ASP A C 1
ATOM 1742 O O . ASP A 1 225 ? 26.088 30.212 -1.326 1.00 40.03 225 ASP A O 1
ATOM 1746 N N . ASP A 1 226 ? 26.346 30.989 0.787 1.00 39.84 226 ASP A N 1
ATOM 1747 C CA . ASP A 1 226 ? 26.137 29.757 1.535 1.00 39.84 226 ASP A CA 1
ATOM 1748 C C . ASP A 1 226 ? 24.653 29.347 1.379 1.00 39.84 226 ASP A C 1
ATOM 1750 O O . ASP A 1 226 ? 23.864 29.415 2.324 1.00 39.84 226 ASP A O 1
ATOM 1754 N N . GLU A 1 227 ? 24.232 28.926 0.180 1.00 45.78 227 GLU A N 1
ATOM 1755 C CA . GLU A 1 227 ? 23.076 28.054 0.011 1.00 45.78 227 GLU A CA 1
ATOM 1756 C C . GLU A 1 227 ? 23.510 26.696 0.549 1.00 45.78 227 GLU A C 1
ATOM 1758 O O . GLU A 1 227 ? 23.926 25.784 -0.163 1.00 45.78 227 GLU A O 1
ATOM 1763 N N . GLU A 1 228 ? 23.489 26.635 1.875 1.00 41.78 228 GLU A N 1
ATOM 1764 C CA . GLU A 1 228 ? 23.490 25.451 2.705 1.00 41.78 228 GLU A CA 1
ATOM 1765 C C . GLU A 1 228 ? 22.615 24.395 2.012 1.00 41.78 228 GLU A C 1
ATOM 1767 O O . GLU A 1 228 ? 21.385 24.461 2.039 1.00 41.78 228 GLU A O 1
ATOM 1772 N N . TYR A 1 229 ? 23.260 23.470 1.292 1.00 45.78 229 TYR A N 1
ATOM 1773 C CA . TYR A 1 229 ? 22.604 22.378 0.586 1.00 45.78 229 TYR A CA 1
ATOM 1774 C C . TYR A 1 229 ? 21.750 21.610 1.597 1.00 45.78 229 TYR A C 1
ATOM 1776 O O . TYR A 1 229 ? 22.268 20.849 2.417 1.00 45.78 229 TYR A O 1
ATOM 1784 N N . SER A 1 230 ? 20.437 21.835 1.555 1.00 41.62 230 SER A N 1
ATOM 1785 C CA . SER A 1 230 ? 19.457 21.110 2.358 1.00 41.62 230 SER A CA 1
ATOM 1786 C C . SER A 1 230 ? 19.375 19.667 1.849 1.00 41.62 230 SER A C 1
ATOM 1788 O O . SER A 1 230 ? 18.519 19.317 1.039 1.00 41.62 230 SER A O 1
ATOM 1790 N N . ASP A 1 231 ? 20.294 18.823 2.320 1.00 48.06 231 ASP A N 1
ATOM 1791 C CA . ASP A 1 231 ? 20.343 17.364 2.111 1.00 48.06 231 ASP A CA 1
ATOM 1792 C C . ASP A 1 231 ? 19.062 16.650 2.614 1.00 48.06 231 ASP A C 1
ATOM 1794 O O . ASP A 1 231 ? 18.813 15.485 2.316 1.00 48.06 231 ASP A O 1
ATOM 1798 N N . ASP A 1 232 ? 18.193 17.355 3.349 1.00 51.41 232 ASP A N 1
ATOM 1799 C CA . ASP A 1 232 ? 16.963 16.806 3.932 1.00 51.41 232 ASP A CA 1
ATOM 1800 C C . ASP A 1 232 ? 15.804 16.612 2.923 1.00 51.41 232 ASP A C 1
ATOM 1802 O O . ASP A 1 232 ? 14.831 15.925 3.251 1.00 51.41 232 ASP A O 1
ATOM 1806 N N . ASP A 1 233 ? 15.898 17.143 1.694 1.00 57.72 233 ASP A N 1
ATOM 1807 C CA . ASP A 1 233 ? 14.783 17.144 0.726 1.00 57.72 233 ASP A CA 1
ATOM 1808 C C . ASP A 1 233 ? 14.954 16.227 -0.510 1.00 57.72 233 ASP A C 1
ATOM 1810 O O . ASP A 1 233 ? 13.995 16.065 -1.275 1.00 57.72 233 ASP A O 1
ATOM 1814 N N . ASP A 1 234 ? 16.099 15.553 -0.722 1.00 72.69 234 ASP A N 1
ATOM 1815 C CA . ASP A 1 234 ? 16.228 14.607 -1.849 1.00 72.69 234 ASP A CA 1
ATOM 1816 C C . ASP A 1 234 ? 15.482 13.287 -1.582 1.00 72.69 234 ASP A C 1
ATOM 1818 O O . ASP A 1 234 ? 16.000 12.299 -1.050 1.00 72.69 234 ASP A O 1
ATOM 1822 N N . MET A 1 235 ? 14.224 13.260 -2.015 1.00 82.31 235 MET A N 1
ATOM 1823 C CA . MET A 1 235 ? 13.337 12.096 -1.975 1.00 82.31 235 MET A CA 1
ATOM 1824 C C . MET A 1 235 ? 13.246 11.373 -3.328 1.00 82.31 235 MET A C 1
ATOM 1826 O O . MET A 1 235 ? 12.532 10.366 -3.446 1.00 82.31 235 MET A O 1
ATOM 1830 N N . SER A 1 236 ? 13.994 11.827 -4.338 1.00 88.31 236 SER A N 1
ATOM 1831 C CA . SER A 1 236 ? 13.938 11.291 -5.703 1.00 88.31 236 SER A CA 1
ATOM 1832 C C . SER A 1 236 ? 14.344 9.813 -5.749 1.00 88.31 236 SER A C 1
ATOM 1834 O O . SER A 1 236 ? 13.736 9.001 -6.456 1.00 88.31 236 SER A O 1
ATOM 1836 N N . TRP A 1 237 ? 15.293 9.406 -4.901 1.00 91.81 237 TRP A N 1
ATOM 1837 C CA . TRP A 1 237 ? 15.724 8.014 -4.798 1.00 91.81 237 TRP A CA 1
ATOM 1838 C C . TRP A 1 237 ? 14.610 7.077 -4.313 1.00 91.81 237 TRP A C 1
ATOM 1840 O O . TRP A 1 237 ? 14.542 5.924 -4.749 1.00 91.81 237 TRP A O 1
ATOM 1850 N N . LYS A 1 238 ? 13.690 7.538 -3.453 1.00 93.94 238 LYS A N 1
ATOM 1851 C CA . LYS A 1 238 ? 12.555 6.714 -2.997 1.00 93.94 238 LYS A CA 1
ATOM 1852 C C . LYS A 1 238 ? 11.563 6.471 -4.123 1.00 93.94 238 LYS A C 1
ATOM 1854 O O . LYS A 1 238 ? 11.043 5.359 -4.244 1.00 93.94 238 LYS A O 1
ATOM 1859 N N . VAL A 1 239 ? 11.366 7.466 -4.986 1.00 94.62 239 VAL A N 1
ATOM 1860 C CA . VAL A 1 239 ? 10.572 7.340 -6.212 1.00 94.62 239 VAL A CA 1
ATOM 1861 C C . VAL A 1 239 ? 11.219 6.330 -7.167 1.00 94.62 239 VAL A C 1
ATOM 1863 O O . VAL A 1 239 ? 10.534 5.403 -7.619 1.00 94.62 239 VAL A O 1
ATOM 1866 N N . ARG A 1 240 ? 12.537 6.427 -7.411 1.00 95.25 240 ARG A N 1
ATOM 1867 C CA . ARG A 1 240 ? 13.282 5.445 -8.229 1.00 95.25 240 ARG A CA 1
ATOM 1868 C C . ARG A 1 240 ? 13.162 4.034 -7.655 1.00 95.25 240 ARG A C 1
ATOM 1870 O O . ARG A 1 240 ? 12.831 3.086 -8.372 1.00 95.25 240 ARG A O 1
ATOM 1877 N N . ARG A 1 241 ? 13.340 3.892 -6.339 1.00 96.25 241 ARG A N 1
ATOM 1878 C CA . ARG A 1 241 ? 13.215 2.616 -5.623 1.00 96.25 241 ARG A CA 1
ATOM 1879 C C . ARG A 1 241 ? 11.817 2.010 -5.745 1.00 96.25 241 ARG A C 1
ATOM 1881 O O . ARG A 1 241 ? 11.686 0.821 -6.035 1.00 96.25 241 ARG A O 1
ATOM 1888 N N . ALA A 1 242 ? 10.771 2.803 -5.513 1.00 97.12 242 ALA A N 1
ATOM 1889 C CA . ALA A 1 242 ? 9.386 2.354 -5.642 1.00 97.12 242 ALA A CA 1
ATOM 1890 C C . ALA A 1 242 ? 9.079 1.915 -7.082 1.00 97.12 242 ALA A C 1
ATOM 1892 O O . ALA A 1 242 ? 8.433 0.886 -7.286 1.00 97.12 242 ALA A O 1
ATOM 1893 N N . SER A 1 243 ? 9.606 2.639 -8.072 1.00 97.38 243 SER A N 1
ATOM 1894 C CA . SER A 1 243 ? 9.457 2.318 -9.497 1.00 97.38 243 SER A CA 1
ATOM 1895 C C . SER A 1 243 ? 10.124 0.993 -9.854 1.00 97.38 243 SER A C 1
ATOM 1897 O O . SER A 1 243 ? 9.494 0.147 -10.488 1.00 97.38 243 SER A O 1
ATOM 1899 N N . ALA A 1 244 ? 11.344 0.747 -9.367 1.00 97.75 244 ALA A N 1
ATOM 1900 C CA . ALA A 1 244 ? 12.030 -0.532 -9.548 1.00 97.75 244 ALA A CA 1
ATOM 1901 C C . ALA A 1 244 ? 11.232 -1.708 -8.955 1.00 97.75 244 ALA A C 1
ATOM 1903 O O . ALA A 1 244 ? 11.059 -2.738 -9.611 1.00 97.75 244 ALA A O 1
ATOM 1904 N N . LYS A 1 245 ? 10.667 -1.547 -7.751 1.00 97.81 245 LYS A N 1
ATOM 1905 C CA . LYS A 1 245 ? 9.810 -2.573 -7.132 1.00 97.81 245 LYS A CA 1
ATOM 1906 C C . LYS A 1 245 ? 8.526 -2.825 -7.913 1.00 97.81 245 LYS A C 1
ATOM 1908 O O . LYS A 1 245 ? 8.167 -3.980 -8.140 1.00 97.81 245 LYS A O 1
ATOM 1913 N N . CYS A 1 246 ? 7.863 -1.760 -8.359 1.00 97.94 246 CYS A N 1
ATOM 1914 C CA . CYS A 1 246 ? 6.652 -1.864 -9.165 1.00 97.94 246 CYS A CA 1
ATOM 1915 C C . CYS A 1 246 ? 6.930 -2.575 -10.500 1.00 97.94 246 CYS A C 1
ATOM 1917 O O . CYS A 1 246 ? 6.198 -3.496 -10.863 1.00 97.94 246 CYS A O 1
ATOM 1919 N N . LEU A 1 247 ? 8.041 -2.251 -11.177 1.00 97.62 247 LEU A N 1
ATOM 1920 C CA . LEU A 1 247 ? 8.495 -2.984 -12.364 1.00 97.62 247 LEU A CA 1
ATOM 1921 C C . LEU A 1 247 ? 8.750 -4.459 -12.046 1.00 97.62 247 LEU A C 1
ATOM 1923 O O . LEU A 1 247 ? 8.272 -5.322 -12.773 1.00 97.62 247 LEU A O 1
ATOM 1927 N N . GLY A 1 248 ? 9.424 -4.771 -10.937 1.00 96.94 248 GLY A N 1
ATOM 1928 C CA . GLY A 1 248 ? 9.615 -6.152 -10.485 1.00 96.94 248 GLY A CA 1
ATOM 1929 C C . GLY A 1 248 ? 8.296 -6.913 -10.293 1.00 96.94 248 GLY A C 1
ATOM 1930 O O . GLY A 1 248 ? 8.184 -8.068 -10.709 1.00 96.94 248 GLY A O 1
ATOM 1931 N N . ALA A 1 249 ? 7.276 -6.261 -9.729 1.00 96.50 249 ALA A N 1
ATOM 1932 C CA . ALA A 1 249 ? 5.937 -6.828 -9.588 1.00 96.50 249 ALA A CA 1
ATOM 1933 C C . ALA A 1 249 ? 5.249 -7.063 -10.944 1.00 96.50 249 ALA A C 1
ATOM 1935 O O . ALA A 1 249 ? 4.638 -8.114 -11.145 1.00 96.50 249 ALA A O 1
ATOM 1936 N N . VAL A 1 250 ? 5.367 -6.125 -11.889 1.00 96.31 250 VAL A N 1
ATOM 1937 C CA . VAL A 1 250 ? 4.829 -6.272 -13.253 1.00 96.31 250 VAL A CA 1
ATOM 1938 C C . VAL A 1 250 ? 5.504 -7.440 -13.976 1.00 96.31 250 VAL A C 1
ATOM 1940 O O . VAL A 1 250 ? 4.822 -8.333 -14.476 1.00 96.31 250 VAL A O 1
ATOM 1943 N N . LEU A 1 251 ? 6.837 -7.486 -13.950 1.00 95.19 251 LEU A N 1
ATOM 1944 C CA . LEU A 1 251 ? 7.643 -8.543 -14.564 1.00 95.19 251 LEU A CA 1
ATOM 1945 C C . LEU A 1 251 ? 7.288 -9.932 -14.014 1.00 95.19 251 LEU A C 1
ATOM 1947 O O . LEU A 1 251 ? 7.198 -10.893 -14.772 1.00 95.19 251 LEU A O 1
ATOM 1951 N N . GLY A 1 252 ? 7.060 -10.036 -12.701 1.00 92.94 252 GLY A N 1
ATOM 1952 C CA . GLY A 1 252 ? 6.700 -11.295 -12.046 1.00 92.94 252 GLY A CA 1
ATOM 1953 C C . GLY A 1 252 ? 5.235 -11.716 -12.202 1.00 92.94 252 GLY A C 1
ATOM 1954 O O . GLY A 1 252 ? 4.918 -12.874 -11.944 1.00 92.94 252 GLY A O 1
ATOM 1955 N N . SER A 1 253 ? 4.338 -10.807 -12.595 1.00 91.69 253 SER A N 1
ATOM 1956 C CA . SER A 1 253 ? 2.895 -11.083 -12.705 1.00 91.69 253 SER A CA 1
ATOM 1957 C C . SER A 1 253 ? 2.400 -11.255 -14.142 1.00 91.69 253 SER A C 1
ATOM 1959 O O . SER A 1 253 ? 1.316 -11.808 -14.334 1.00 91.69 253 SER A O 1
ATOM 1961 N N . ARG A 1 254 ? 3.170 -10.810 -15.146 1.00 90.56 254 ARG A N 1
ATOM 1962 C CA . ARG A 1 254 ? 2.764 -10.775 -16.563 1.00 90.56 254 ARG A CA 1
ATOM 1963 C C . ARG A 1 254 ? 3.716 -11.556 -17.474 1.00 90.56 254 ARG A C 1
ATOM 1965 O O . ARG A 1 254 ? 4.437 -10.966 -18.279 1.00 90.56 254 ARG A O 1
ATOM 1972 N N . PRO A 1 255 ? 3.720 -12.899 -17.382 1.00 89.94 255 PRO A N 1
ATOM 1973 C CA . PRO A 1 255 ? 4.550 -13.750 -18.237 1.00 89.94 255 PRO A CA 1
ATOM 1974 C C . PRO A 1 255 ? 4.212 -13.614 -19.730 1.00 89.94 255 PRO A C 1
ATOM 1976 O O . PRO A 1 255 ? 5.058 -13.850 -20.589 1.00 89.94 255 PRO A O 1
ATOM 1979 N N . ASP A 1 256 ? 2.981 -13.211 -20.039 1.00 90.94 256 ASP A N 1
ATOM 1980 C CA . ASP A 1 256 ? 2.457 -12.993 -21.385 1.00 90.94 256 ASP A CA 1
ATOM 1981 C C . ASP A 1 256 ? 3.141 -11.832 -22.126 1.00 90.94 256 ASP A C 1
ATOM 1983 O O . ASP A 1 256 ? 3.237 -11.861 -23.351 1.00 90.94 256 ASP A O 1
ATOM 1987 N N . LEU A 1 257 ? 3.677 -10.849 -21.397 1.00 92.12 257 LEU A N 1
ATOM 1988 C CA . LEU A 1 257 ? 4.334 -9.662 -21.959 1.00 92.12 257 LEU A CA 1
ATOM 1989 C C . LEU A 1 257 ? 5.864 -9.791 -22.024 1.00 92.12 257 LEU A C 1
ATOM 1991 O O . LEU A 1 257 ? 6.564 -8.822 -22.317 1.00 92.12 257 LEU A O 1
ATOM 1995 N N . LEU A 1 258 ? 6.412 -10.988 -21.791 1.00 92.38 258 LEU A N 1
ATOM 1996 C CA . LEU A 1 258 ? 7.856 -11.212 -21.657 1.00 92.38 258 LEU A CA 1
ATOM 1997 C C . LEU A 1 258 ? 8.675 -10.669 -22.840 1.00 92.38 258 LEU A C 1
ATOM 1999 O O . LEU A 1 258 ? 9.715 -10.042 -22.647 1.00 92.38 258 LEU A O 1
ATOM 2003 N N . THR A 1 259 ? 8.197 -10.880 -24.069 1.00 92.94 259 THR A N 1
ATOM 2004 C CA . THR A 1 259 ? 8.890 -10.403 -25.280 1.00 92.94 259 THR A CA 1
ATOM 2005 C C . THR A 1 259 ? 8.945 -8.878 -25.341 1.00 92.94 259 THR A C 1
ATOM 2007 O O . THR A 1 259 ? 9.938 -8.312 -25.792 1.00 92.94 259 THR A O 1
ATOM 2010 N N . GLU A 1 260 ? 7.887 -8.204 -24.895 1.00 93.56 260 GLU A N 1
ATOM 2011 C CA . GLU A 1 260 ? 7.838 -6.745 -24.831 1.00 93.56 260 GLU A CA 1
ATOM 2012 C C . GLU A 1 260 ? 8.766 -6.223 -23.735 1.00 93.56 260 GLU A C 1
ATOM 2014 O O . GLU A 1 260 ? 9.567 -5.326 -23.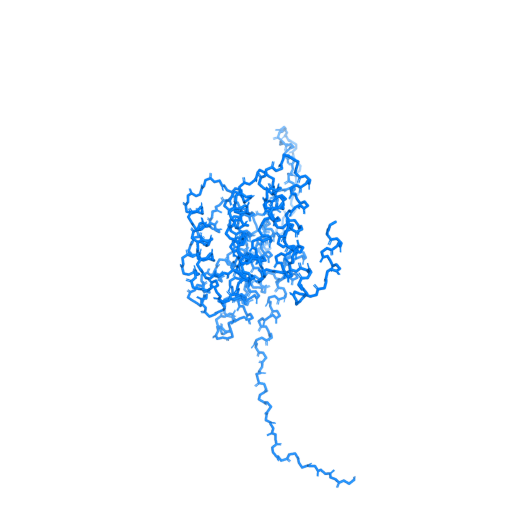990 1.00 93.56 260 GLU A O 1
ATOM 2019 N N . PHE A 1 261 ? 8.760 -6.857 -22.558 1.00 94.62 261 PHE A N 1
ATOM 2020 C CA . PHE A 1 261 ? 9.654 -6.497 -21.459 1.00 94.62 261 PHE A CA 1
ATOM 2021 C C . PHE A 1 261 ? 11.130 -6.585 -21.839 1.00 94.62 261 PHE A C 1
ATOM 2023 O O . PHE A 1 261 ? 11.908 -5.731 -21.424 1.00 94.62 261 PHE A O 1
ATOM 2030 N N . TYR A 1 262 ? 11.527 -7.547 -22.673 1.00 95.00 262 TYR A N 1
ATOM 2031 C CA . TYR A 1 262 ? 12.896 -7.609 -23.189 1.00 95.00 262 TYR A CA 1
ATOM 2032 C C . TYR A 1 262 ? 13.268 -6.459 -24.129 1.00 95.00 262 TYR A C 1
ATOM 2034 O O . TYR A 1 262 ? 14.447 -6.129 -24.238 1.00 95.00 262 TYR A O 1
ATOM 2042 N N . LYS A 1 263 ? 12.287 -5.837 -24.787 1.00 94.38 263 LYS A N 1
ATOM 2043 C CA . LYS A 1 263 ? 12.507 -4.696 -25.685 1.00 94.38 263 LYS A CA 1
ATOM 2044 C C . LYS A 1 263 ? 12.487 -3.361 -24.949 1.00 94.38 263 LYS A C 1
ATOM 2046 O O . LYS A 1 263 ? 13.225 -2.464 -25.334 1.00 94.38 263 LYS A O 1
ATOM 2051 N N . THR A 1 264 ? 11.646 -3.221 -23.926 1.00 93.38 264 THR A N 1
ATOM 2052 C CA . THR A 1 264 ? 11.389 -1.930 -23.267 1.00 93.38 264 THR A CA 1
ATOM 2053 C C . THR A 1 264 ? 11.983 -1.855 -21.862 1.00 93.38 264 THR A C 1
ATOM 2055 O O . THR A 1 264 ? 12.780 -0.968 -21.573 1.00 93.38 264 THR A O 1
ATOM 2058 N N . VAL A 1 265 ? 11.649 -2.808 -20.988 1.00 94.56 265 VAL A N 1
ATOM 2059 C CA . VAL A 1 265 ? 12.023 -2.777 -19.564 1.00 94.56 265 VAL A CA 1
ATOM 2060 C C . VAL A 1 265 ? 13.458 -3.256 -19.334 1.00 94.56 265 VAL A C 1
ATOM 2062 O O . VAL A 1 265 ? 14.191 -2.662 -18.549 1.00 94.56 265 VAL A O 1
ATOM 2065 N N . SER A 1 266 ? 13.882 -4.315 -20.024 1.00 94.69 266 SER A N 1
ATOM 2066 C CA . SER A 1 266 ? 15.211 -4.915 -19.859 1.00 94.69 266 SER A CA 1
ATOM 2067 C C . SER A 1 266 ? 16.345 -3.929 -20.164 1.00 94.69 266 SER A C 1
ATOM 2069 O O . SER A 1 266 ? 17.225 -3.797 -19.313 1.00 94.69 266 SER A O 1
ATOM 2071 N N . PRO A 1 267 ? 16.354 -3.205 -21.305 1.00 94.69 267 PRO A N 1
ATOM 2072 C CA . PRO A 1 267 ? 17.423 -2.249 -21.593 1.00 94.69 267 PRO A CA 1
ATOM 2073 C C . PRO A 1 267 ? 17.444 -1.090 -20.593 1.00 94.69 267 PRO A C 1
ATOM 2075 O O . PRO A 1 267 ? 18.517 -0.700 -20.141 1.00 94.69 267 PRO A O 1
ATOM 2078 N N . ALA A 1 268 ? 16.267 -0.598 -20.184 1.00 94.19 268 ALA A N 1
ATOM 2079 C CA . ALA A 1 268 ? 16.154 0.460 -19.185 1.00 94.19 268 ALA A CA 1
ATOM 2080 C C . ALA A 1 268 ? 16.744 0.032 -17.830 1.00 94.19 268 ALA A C 1
ATOM 2082 O O . ALA A 1 268 ? 17.541 0.763 -17.252 1.00 94.19 268 ALA A O 1
ATOM 2083 N N . LEU A 1 269 ? 16.427 -1.176 -17.346 1.00 94.69 269 LEU A N 1
ATOM 2084 C CA . LEU A 1 269 ? 16.997 -1.694 -16.096 1.00 94.69 269 LEU A CA 1
ATOM 2085 C C . LEU A 1 269 ? 18.518 -1.877 -16.183 1.00 94.69 269 LEU A C 1
ATOM 2087 O O . LEU A 1 269 ? 19.214 -1.500 -15.244 1.00 94.69 269 LEU A O 1
ATOM 2091 N N . ILE A 1 270 ? 19.040 -2.412 -17.295 1.00 94.50 270 ILE A N 1
ATOM 2092 C CA . ILE A 1 270 ? 20.491 -2.585 -17.501 1.00 94.50 270 ILE A CA 1
ATOM 2093 C C . ILE A 1 270 ? 21.201 -1.230 -17.515 1.00 94.50 270 ILE A C 1
ATOM 2095 O O . ILE A 1 270 ? 22.210 -1.066 -16.831 1.00 94.50 270 ILE A O 1
ATOM 2099 N N . GLY A 1 271 ? 20.654 -0.241 -18.230 1.00 91.31 271 GLY A N 1
ATOM 2100 C CA . GLY A 1 271 ? 21.192 1.123 -18.254 1.00 91.31 271 GLY A CA 1
ATOM 2101 C C . GLY A 1 271 ? 21.248 1.773 -16.867 1.00 91.31 271 GLY A C 1
ATOM 2102 O O . GLY A 1 271 ? 22.042 2.684 -16.641 1.00 91.31 271 GLY A O 1
ATOM 2103 N N . ARG A 1 272 ? 20.453 1.268 -15.914 1.00 91.75 272 ARG A N 1
ATOM 2104 C CA . ARG A 1 272 ? 20.416 1.700 -14.513 1.00 91.75 272 ARG A CA 1
ATOM 2105 C C . ARG A 1 272 ? 21.262 0.855 -13.558 1.00 91.75 272 ARG A C 1
ATOM 2107 O O . ARG A 1 272 ? 21.269 1.132 -12.363 1.00 91.75 272 ARG A O 1
ATOM 2114 N N . PHE A 1 273 ? 22.043 -0.117 -14.031 1.00 93.19 273 PHE A N 1
ATOM 2115 C CA . PHE A 1 273 ? 22.983 -0.845 -13.159 1.00 93.19 273 PHE A CA 1
ATOM 2116 C C . PHE A 1 273 ? 24.089 0.060 -12.586 1.00 93.19 273 PHE A C 1
ATOM 2118 O O . PHE A 1 273 ? 24.701 -0.295 -11.579 1.00 93.19 273 PHE A O 1
ATOM 2125 N N . LYS A 1 274 ? 24.277 1.253 -13.170 1.00 90.06 274 LYS A N 1
ATOM 2126 C CA . LYS A 1 274 ? 25.137 2.334 -12.662 1.00 90.06 274 LYS A CA 1
ATOM 2127 C C . LYS A 1 274 ? 24.522 3.189 -11.543 1.00 90.06 274 LYS A C 1
ATOM 2129 O O . LYS A 1 274 ? 25.076 4.226 -11.208 1.00 90.06 274 LYS A O 1
ATOM 2134 N N . GLU A 1 275 ? 23.374 2.796 -10.989 1.00 90.75 275 GLU A N 1
ATOM 2135 C CA . GLU A 1 275 ? 22.722 3.504 -9.880 1.00 90.75 275 GLU A CA 1
ATOM 2136 C C . GLU A 1 275 ? 23.678 3.742 -8.698 1.00 90.75 275 GLU A C 1
ATOM 2138 O O . GLU A 1 275 ? 24.428 2.845 -8.317 1.00 90.75 275 GLU A O 1
ATOM 2143 N N . ARG A 1 276 ? 23.662 4.936 -8.099 1.00 88.31 276 ARG A N 1
ATOM 2144 C CA . ARG A 1 276 ? 24.537 5.252 -6.956 1.00 88.31 276 ARG A CA 1
ATOM 2145 C C . ARG A 1 276 ? 23.946 4.757 -5.643 1.00 88.31 276 ARG A C 1
ATOM 2147 O O . ARG A 1 276 ? 24.667 4.226 -4.806 1.00 88.31 276 ARG A O 1
ATOM 2154 N N . GLU A 1 277 ? 22.626 4.858 -5.506 1.00 91.69 277 GLU A N 1
ATOM 2155 C CA . GLU A 1 277 ? 21.921 4.490 -4.286 1.00 91.69 277 GLU A CA 1
ATOM 2156 C C . GLU A 1 277 ? 21.816 2.971 -4.163 1.00 91.69 277 GLU A C 1
ATOM 2158 O O . GLU A 1 277 ? 21.044 2.322 -4.874 1.00 91.69 277 GLU A O 1
ATOM 2163 N N . ASP A 1 278 ? 22.554 2.378 -3.224 1.00 92.81 278 ASP A N 1
ATOM 2164 C CA . ASP A 1 278 ? 22.607 0.919 -3.076 1.00 92.81 278 ASP A CA 1
ATOM 2165 C C . ASP A 1 278 ? 21.232 0.299 -2.811 1.00 92.81 278 ASP A C 1
ATOM 2167 O O . ASP A 1 278 ? 20.929 -0.790 -3.306 1.00 92.81 278 ASP A O 1
ATOM 2171 N N . SER A 1 279 ? 20.358 1.012 -2.093 1.00 93.62 279 SER A N 1
ATOM 2172 C CA . SER A 1 279 ? 18.988 0.555 -1.846 1.00 93.62 279 SER A CA 1
ATOM 2173 C C . SER A 1 279 ? 18.153 0.474 -3.133 1.00 93.62 279 SER A C 1
ATOM 2175 O O . SER A 1 279 ? 17.406 -0.490 -3.315 1.00 93.62 279 SER A O 1
ATOM 2177 N N . VAL A 1 280 ? 18.319 1.436 -4.048 1.00 95.38 280 VAL A N 1
ATOM 2178 C CA . VAL A 1 280 ? 17.664 1.471 -5.365 1.00 95.38 280 VAL A CA 1
ATOM 2179 C C . VAL A 1 280 ? 18.276 0.398 -6.266 1.00 95.38 280 VAL A C 1
ATOM 2181 O O . VAL A 1 280 ? 17.548 -0.406 -6.850 1.00 95.38 280 VAL A O 1
ATOM 2184 N N . LYS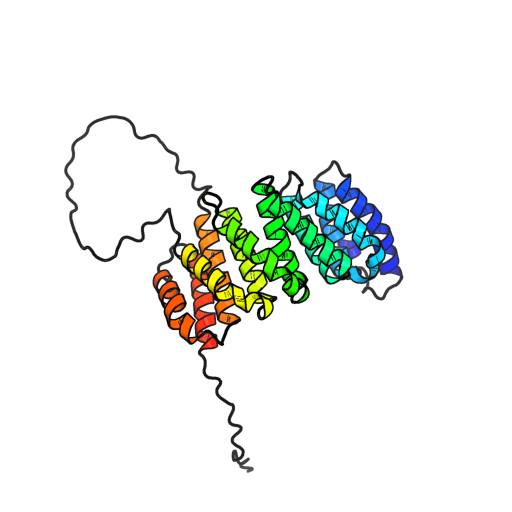 A 1 281 ? 19.611 0.315 -6.311 1.00 95.56 281 LYS A N 1
ATOM 2185 C CA . LYS A 1 281 ? 20.376 -0.682 -7.073 1.00 95.56 281 LYS A CA 1
ATOM 2186 C C . LYS A 1 281 ? 19.964 -2.115 -6.722 1.00 95.56 281 LYS A C 1
ATOM 2188 O O . LYS A 1 281 ? 19.741 -2.932 -7.615 1.00 95.56 281 LYS A O 1
ATOM 2193 N N . CYS A 1 282 ? 19.795 -2.421 -5.435 1.00 96.94 282 CYS A N 1
ATOM 2194 C CA . CYS A 1 282 ? 19.304 -3.724 -4.982 1.00 96.94 282 CYS A CA 1
ATOM 2195 C C . CYS A 1 282 ? 17.924 -4.061 -5.564 1.00 96.94 282 CYS A C 1
ATOM 2197 O O . CYS A 1 282 ? 17.702 -5.180 -6.033 1.00 96.94 282 CYS A O 1
ATOM 2199 N N . ASP A 1 283 ? 16.993 -3.105 -5.547 1.00 97.75 283 ASP A N 1
ATOM 2200 C CA . ASP A 1 283 ? 15.641 -3.299 -6.073 1.00 97.75 283 ASP A CA 1
ATOM 2201 C C . ASP A 1 283 ? 15.630 -3.399 -7.616 1.00 97.75 283 ASP A C 1
ATOM 2203 O O . ASP A 1 283 ? 14.884 -4.216 -8.161 1.00 97.75 283 ASP A O 1
ATOM 2207 N N . ILE A 1 284 ? 16.528 -2.694 -8.320 1.00 97.31 284 ILE A N 1
ATOM 2208 C CA . ILE A 1 284 ? 16.760 -2.850 -9.771 1.00 97.31 284 ILE A CA 1
ATOM 2209 C C . ILE A 1 284 ? 17.226 -4.274 -10.098 1.00 97.31 284 ILE A C 1
ATOM 2211 O O . ILE A 1 284 ? 16.652 -4.934 -10.971 1.00 97.31 284 ILE A O 1
ATOM 2215 N N . PHE A 1 285 ? 18.222 -4.792 -9.373 1.00 97.62 285 PHE A N 1
ATOM 2216 C CA . PHE A 1 285 ? 18.689 -6.167 -9.569 1.00 97.62 285 PHE A CA 1
ATOM 2217 C C . PHE A 1 285 ? 17.605 -7.196 -9.245 1.00 97.62 285 PHE A C 1
ATOM 2219 O O . PHE A 1 285 ? 17.474 -8.195 -9.955 1.00 97.62 285 PHE A O 1
ATOM 2226 N N . ASN A 1 286 ? 16.795 -6.962 -8.210 1.00 97.44 286 ASN A N 1
ATOM 2227 C CA . ASN A 1 286 ? 15.666 -7.833 -7.888 1.00 97.44 286 ASN A CA 1
ATOM 2228 C C . ASN A 1 286 ? 14.612 -7.846 -9.005 1.00 97.44 286 ASN A C 1
ATOM 2230 O O . ASN A 1 286 ? 14.126 -8.927 -9.354 1.00 97.44 286 ASN A O 1
ATOM 2234 N N . ALA A 1 287 ? 14.300 -6.690 -9.597 1.00 97.19 287 ALA A N 1
ATOM 2235 C CA . ALA A 1 287 ? 13.402 -6.590 -10.745 1.00 97.19 287 ALA A CA 1
ATOM 2236 C C . ALA A 1 287 ? 13.965 -7.342 -11.960 1.00 97.19 287 ALA A C 1
ATOM 2238 O O . ALA A 1 287 ? 13.275 -8.173 -12.552 1.00 97.19 287 ALA A O 1
ATOM 2239 N N . TYR A 1 288 ? 15.250 -7.155 -12.272 1.00 96.88 288 TYR A N 1
ATOM 2240 C CA . TYR A 1 288 ? 15.901 -7.879 -13.366 1.00 96.88 288 TYR A CA 1
ATOM 2241 C C . TYR A 1 288 ? 15.945 -9.395 -13.112 1.00 96.88 288 TYR A C 1
ATOM 2243 O O . TYR A 1 288 ? 15.696 -10.202 -14.008 1.00 96.88 288 TYR A O 1
ATOM 2251 N N . ARG A 1 289 ? 16.167 -9.819 -11.860 1.00 96.00 289 ARG A N 1
ATOM 2252 C CA . ARG A 1 289 ? 16.079 -11.232 -11.467 1.00 96.00 289 ARG A CA 1
ATOM 2253 C C . ARG A 1 289 ? 14.672 -11.793 -11.670 1.00 96.00 289 ARG A C 1
ATOM 2255 O O . ARG A 1 289 ? 14.551 -12.966 -12.024 1.00 96.00 289 ARG A O 1
ATOM 2262 N N . ALA A 1 290 ? 13.623 -11.003 -11.435 1.00 94.94 290 ALA A N 1
ATOM 2263 C CA . ALA A 1 290 ? 12.245 -11.413 -11.701 1.00 94.94 290 ALA A CA 1
ATOM 2264 C C . ALA A 1 290 ? 12.022 -11.669 -13.200 1.00 94.94 290 ALA A C 1
ATOM 2266 O O . ALA A 1 290 ? 11.505 -12.729 -13.549 1.00 94.94 290 ALA A O 1
ATOM 2267 N N . LEU A 1 291 ? 12.521 -10.782 -14.072 1.00 94.88 291 LEU A N 1
ATOM 2268 C CA . LEU A 1 291 ? 12.511 -10.988 -15.526 1.00 94.88 291 LEU A CA 1
ATOM 2269 C C . LEU A 1 291 ? 13.232 -12.289 -15.917 1.00 94.88 291 LEU A C 1
ATOM 2271 O O . LEU A 1 291 ? 12.650 -13.141 -16.579 1.00 94.88 291 LEU A O 1
ATOM 2275 N N . LEU A 1 292 ? 14.468 -12.499 -15.450 1.00 94.00 292 LEU A N 1
ATOM 2276 C CA . LEU A 1 292 ? 15.240 -13.706 -15.784 1.00 94.00 292 LEU A CA 1
ATOM 2277 C C . LEU A 1 292 ? 14.579 -15.002 -15.295 1.00 94.00 292 LEU A C 1
ATOM 2279 O O . LEU A 1 292 ? 14.673 -16.038 -15.954 1.00 94.00 292 LEU A O 1
ATOM 2283 N N . ARG A 1 293 ? 13.916 -14.967 -14.134 1.00 92.25 293 ARG A N 1
ATOM 2284 C CA . ARG A 1 293 ? 13.152 -16.115 -13.625 1.00 92.25 293 ARG A CA 1
ATOM 2285 C C . ARG A 1 293 ? 11.994 -16.473 -14.546 1.00 92.25 293 ARG A C 1
ATOM 2287 O O . ARG A 1 293 ? 11.724 -17.660 -14.696 1.00 92.25 293 ARG A O 1
ATOM 2294 N N . GLN A 1 294 ? 11.366 -15.478 -15.163 1.00 87.69 294 GLN A N 1
ATOM 2295 C CA . GLN A 1 294 ? 10.251 -15.672 -16.081 1.00 87.69 294 GLN A CA 1
ATOM 2296 C C . GLN A 1 294 ? 10.680 -16.260 -17.434 1.00 87.69 294 GLN A C 1
ATOM 2298 O O . GLN A 1 294 ? 9.893 -16.933 -18.094 1.00 87.69 294 GLN A O 1
ATOM 2303 N N . THR A 1 295 ? 11.938 -16.047 -17.818 1.00 86.81 295 THR A N 1
ATOM 2304 C CA . THR A 1 295 ? 12.539 -16.553 -19.065 1.00 86.81 295 THR A CA 1
ATOM 2305 C C . THR A 1 295 ? 13.021 -17.987 -18.967 1.00 86.81 295 THR A C 1
ATOM 2307 O O . THR A 1 295 ? 13.317 -18.605 -19.990 1.00 86.81 295 THR A O 1
ATOM 2310 N N . ARG A 1 296 ? 13.120 -18.543 -17.751 1.00 78.44 296 ARG A N 1
ATOM 2311 C CA . ARG A 1 296 ? 13.475 -19.953 -17.596 1.00 78.44 296 ARG A CA 1
ATOM 2312 C C . ARG A 1 296 ? 12.510 -20.786 -18.442 1.00 78.44 296 ARG A C 1
ATOM 2314 O O . ARG A 1 296 ? 11.299 -20.635 -18.268 1.00 78.44 296 ARG A O 1
ATOM 2321 N N . PRO A 1 297 ? 13.021 -21.656 -19.332 1.00 57.88 297 PRO A N 1
ATOM 2322 C CA . PRO A 1 297 ? 12.162 -22.584 -20.034 1.00 57.88 297 PRO A CA 1
ATOM 2323 C C . PRO A 1 297 ? 11.352 -23.326 -18.980 1.00 57.88 297 PRO A C 1
ATOM 2325 O O . PRO A 1 297 ? 11.913 -23.790 -17.981 1.00 57.88 297 PRO A O 1
ATOM 2328 N N . ILE A 1 298 ? 10.047 -23.459 -19.201 1.00 56.41 298 ILE A N 1
ATOM 2329 C CA . ILE A 1 298 ? 9.337 -24.589 -18.624 1.00 56.41 298 ILE A CA 1
ATOM 2330 C C . ILE A 1 298 ? 10.023 -25.780 -19.283 1.00 56.41 298 ILE A C 1
ATOM 2332 O O . ILE A 1 298 ? 9.678 -26.157 -20.400 1.00 56.41 298 ILE A O 1
ATOM 2336 N N . THR A 1 299 ? 11.067 -26.324 -18.654 1.00 45.31 299 THR A N 1
ATOM 2337 C CA . THR A 1 299 ? 11.419 -27.713 -18.879 1.00 45.31 299 THR A CA 1
ATOM 2338 C C . THR A 1 299 ? 10.149 -28.439 -18.504 1.00 45.31 299 THR A C 1
ATOM 2340 O O . THR A 1 299 ? 9.854 -28.633 -17.324 1.00 45.31 299 THR A O 1
ATOM 2343 N N . SER A 1 300 ? 9.337 -28.741 -19.518 1.00 42.25 300 SER A N 1
ATOM 2344 C CA . SER A 1 300 ? 8.429 -29.861 -19.464 1.00 42.25 300 SER A CA 1
ATOM 2345 C C . SER A 1 300 ? 9.258 -30.957 -18.830 1.00 42.25 300 SER A C 1
ATOM 2347 O O . SER A 1 300 ? 10.254 -31.389 -19.413 1.00 42.25 300 SER A O 1
ATOM 2349 N N . ALA A 1 301 ? 8.917 -31.326 -17.601 1.00 44.19 301 ALA A N 1
ATOM 2350 C CA . ALA A 1 301 ? 9.244 -32.642 -17.124 1.00 44.19 301 ALA A CA 1
ATOM 2351 C C . ALA A 1 301 ? 8.551 -33.571 -18.122 1.00 44.19 301 ALA A C 1
ATOM 2353 O O . ALA A 1 301 ? 7.379 -33.910 -17.976 1.00 44.19 301 ALA A O 1
ATOM 2354 N N . SER A 1 302 ? 9.247 -33.877 -19.215 1.00 38.97 302 SER A N 1
ATOM 2355 C CA . SER A 1 302 ? 9.097 -35.131 -19.907 1.00 38.97 302 SER A CA 1
ATOM 2356 C C . SER A 1 302 ? 9.391 -36.156 -18.826 1.00 38.97 302 SER A C 1
ATOM 2358 O O . SER A 1 302 ? 10.548 -36.453 -18.535 1.00 38.97 302 SER A O 1
ATOM 2360 N N . PHE A 1 303 ? 8.333 -36.588 -18.140 1.00 43.28 303 PHE A N 1
ATOM 2361 C CA . PHE A 1 303 ? 8.280 -37.941 -17.632 1.00 43.28 303 PHE A CA 1
ATOM 2362 C C . PHE A 1 303 ? 8.615 -38.798 -18.840 1.00 43.28 303 PHE A C 1
ATOM 2364 O O . PHE A 1 303 ? 7.795 -38.932 -19.746 1.00 43.28 303 PHE A O 1
ATOM 2371 N N . ASP A 1 304 ? 9.870 -39.219 -18.903 1.00 47.03 304 ASP A N 1
ATOM 2372 C CA . ASP A 1 304 ? 10.289 -40.276 -19.790 1.00 47.03 304 ASP A CA 1
ATOM 2373 C C . ASP A 1 304 ? 9.556 -41.532 -19.299 1.00 47.03 304 ASP A C 1
ATOM 2375 O O . ASP A 1 304 ? 9.815 -41.974 -18.176 1.00 47.03 304 ASP A O 1
ATOM 2379 N N . PRO A 1 305 ? 8.568 -42.058 -20.045 1.00 47.69 305 PRO A N 1
ATOM 2380 C CA . PRO A 1 305 ? 7.866 -43.272 -19.653 1.00 47.69 305 PRO A CA 1
ATOM 2381 C C . PRO A 1 305 ? 8.774 -44.507 -19.751 1.00 47.69 305 PRO A C 1
ATOM 2383 O O . PRO A 1 305 ? 8.378 -45.564 -19.267 1.00 47.69 305 PRO A O 1
ATOM 2386 N N . ASP A 1 306 ? 9.964 -44.368 -20.352 1.00 48.62 306 ASP A N 1
ATOM 2387 C CA . ASP A 1 306 ? 10.928 -45.440 -20.605 1.00 48.62 306 ASP A CA 1
ATOM 2388 C C . ASP A 1 306 ? 12.158 -45.382 -19.681 1.00 48.62 306 ASP A C 1
ATOM 2390 O O . ASP A 1 306 ? 13.160 -46.054 -19.941 1.00 48.62 306 ASP A O 1
ATOM 2394 N N . ALA A 1 307 ? 12.095 -44.648 -18.563 1.00 47.66 307 ALA A N 1
ATOM 2395 C CA . ALA A 1 307 ? 13.047 -44.847 -17.471 1.00 47.66 307 ALA A CA 1
ATOM 2396 C C . ALA A 1 307 ? 12.800 -46.233 -16.850 1.00 47.66 307 ALA A C 1
ATOM 2398 O O . ALA A 1 307 ? 12.058 -46.379 -15.881 1.00 47.66 307 ALA A O 1
ATOM 2399 N N . MET A 1 308 ? 13.373 -47.263 -17.475 1.00 41.50 308 MET A N 1
ATOM 2400 C CA . MET A 1 308 ? 13.375 -48.622 -16.959 1.00 41.50 308 MET A CA 1
ATOM 2401 C C . MET A 1 308 ? 14.062 -48.622 -15.595 1.00 41.50 308 MET A C 1
ATOM 2403 O O . MET A 1 308 ? 15.239 -48.280 -15.481 1.00 41.50 308 MET A O 1
ATOM 2407 N N . ASP A 1 309 ? 13.311 -49.022 -14.571 1.00 48.38 309 ASP A N 1
ATOM 2408 C CA . ASP A 1 309 ? 13.863 -49.493 -13.310 1.00 48.38 309 ASP A CA 1
ATOM 2409 C C . ASP A 1 309 ? 14.735 -50.722 -13.615 1.00 48.38 309 ASP A C 1
ATOM 2411 O O . ASP A 1 309 ? 14.236 -51.835 -13.791 1.00 48.38 309 ASP A O 1
ATOM 2415 N N . GLU A 1 310 ? 16.050 -50.529 -13.722 1.00 39.91 310 GLU A N 1
ATOM 2416 C CA . GLU A 1 310 ? 16.993 -51.643 -13.667 1.00 39.91 310 GLU A CA 1
ATOM 2417 C C . GLU A 1 310 ? 17.136 -52.085 -12.203 1.00 39.91 310 GLU A C 1
ATOM 2419 O O . GLU A 1 310 ? 17.960 -51.578 -11.442 1.00 39.91 310 GLU A O 1
ATOM 2424 N N . GLU A 1 311 ? 16.292 -53.042 -11.808 1.00 39.41 311 GLU A N 1
ATOM 2425 C CA . GLU A 1 311 ? 16.547 -53.929 -10.674 1.00 39.41 311 GLU A CA 1
ATOM 2426 C C . GLU A 1 311 ? 17.757 -54.831 -10.980 1.00 39.41 311 GLU A C 1
ATOM 2428 O O . GLU A 1 311 ? 17.705 -55.673 -11.882 1.00 39.41 311 GLU A O 1
ATOM 2433 N N . ASN A 1 312 ? 18.832 -54.670 -10.200 1.00 37.62 312 ASN A N 1
ATOM 2434 C CA . ASN A 1 312 ? 19.580 -55.753 -9.536 1.00 37.62 312 ASN A CA 1
ATOM 2435 C C . ASN A 1 312 ? 20.581 -55.198 -8.515 1.00 37.62 312 ASN A C 1
ATOM 2437 O O . ASN A 1 312 ? 21.508 -54.463 -8.921 1.00 37.62 312 ASN A O 1
#

Foldseek 3Di:
DLVVLVPDDALPDPVNLVVLQVVLVVLLCCCQPPPDPVSNLVSLQSLLSSLQRHLQSCQVCLVSLLVSLVVQLPPPDPSSLVSSLSSVLSNLLNYDLVVVVVSLVVLLVVLVVCPDPSSVLSSLLSLLSNLLRNFQSSLVVCVSVLVSLLVQLPDPPCLSSVLSSLSSLLSCCQRPVPSCVVVLVVSLVSLLVLLPDDPPDDPDPPPDDDDDPDDDDDDDDDDDDPPVPPPVPPSSLSSNQSSLSSLLSSLLSCLVCLVVCVVRVVVSLVVCCVPPDVSSNVSSVSSVVSSVVSPPPPPPPPPVVPPDPPDD

Organism: Paramuricea clavata (NCBI:txid317549)

Radius of gyration: 25.39 Å; chains: 1; bounding box: 67×95×53 Å